Protein AF-A0A842MTV5-F1 (afdb_monomer)

Nearest PDB structures (foldseek):
  5m0r-assembly1_N  TM=3.106E-01  e=6.012E-01  Visna/maedi virus EV1 KV1772
  3ofn-assembly2_L  TM=2.049E-01  e=9.956E-01  Saccharomyces cerevisiae
  6tdz-assembly1_C  TM=2.439E-01  e=1.950E+00  Euglena gracilis
  2x2e-assembly1_D  TM=2.180E-01  e=2.730E+00  Homo sapiens

Foldseek 3Di:
DDQPDLFAALVPQQDPSNLVVLLVLLVVQVVCLVVVNAFAAAEDEDCPPPLNPDPQFDVLVLVLVSVLVRCCCCLPPQDDQPDADEAAAEPPVSHPVVVSVVVCVVVVSNYDYYHHDHRSVPVVNSSNNSVNSLQVCLQVCLVVLVCVVCVVVVVVVVDDPDDDDHSSNVSSSSSNVSSVVVCVVVVQQWDRPVNSGTAHPDCNRRYGYDHDDDDDSVSRGDHDPPVVVVVVVVVD

Structure (mmCIF, N/CA/C/O backbone):
data_AF-A0A842MTV5-F1
#
_entry.id   AF-A0A842MTV5-F1
#
loop_
_atom_site.group_PDB
_atom_site.id
_atom_site.type_symbol
_atom_site.label_atom_id
_atom_site.label_alt_id
_atom_site.label_comp_id
_atom_site.label_asym_id
_atom_site.label_entity_id
_atom_site.label_seq_id
_atom_site.pdbx_PDB_ins_code
_atom_site.Cartn_x
_atom_site.Cartn_y
_atom_site.Cartn_z
_atom_site.occupancy
_atom_site.B_iso_or_equiv
_atom_site.auth_seq_id
_atom_site.auth_comp_id
_atom_site.auth_asym_id
_atom_site.auth_atom_id
_atom_site.pdbx_PDB_model_num
ATOM 1 N N . MET A 1 1 ? 1.419 -19.944 -15.124 1.00 37.69 1 MET A N 1
ATOM 2 C CA . MET A 1 1 ? 2.582 -20.321 -14.289 1.00 37.69 1 MET A CA 1
ATOM 3 C C . MET A 1 1 ? 2.304 -19.934 -12.847 1.00 37.69 1 MET A C 1
ATOM 5 O O . MET A 1 1 ? 1.864 -18.812 -12.623 1.00 37.69 1 MET A O 1
ATOM 9 N N . LYS A 1 2 ? 2.495 -20.858 -11.898 1.00 42.75 2 LYS A N 1
ATOM 10 C CA . LYS A 1 2 ? 2.474 -20.581 -10.451 1.00 42.75 2 LYS A CA 1
ATOM 11 C C . LYS A 1 2 ? 3.859 -20.044 -10.059 1.00 42.75 2 LYS A C 1
ATOM 13 O O . LYS A 1 2 ? 4.848 -20.582 -10.541 1.00 42.75 2 LYS A O 1
ATOM 18 N N . SER A 1 3 ? 3.947 -18.986 -9.255 1.00 57.56 3 SER A N 1
ATOM 19 C CA . SER A 1 3 ? 5.231 -18.558 -8.679 1.00 57.56 3 SER A CA 1
ATOM 20 C C . SER A 1 3 ? 5.527 -19.386 -7.428 1.00 57.56 3 SER A C 1
ATOM 22 O O . SER A 1 3 ? 4.660 -19.484 -6.567 1.00 57.56 3 SER A O 1
ATOM 24 N N . GLU A 1 4 ? 6.742 -19.912 -7.287 1.00 72.44 4 GLU A N 1
ATOM 25 C CA . GLU A 1 4 ? 7.222 -20.666 -6.108 1.00 72.44 4 GLU A CA 1
ATOM 26 C C . GLU A 1 4 ? 7.579 -19.767 -4.901 1.00 72.44 4 GLU A C 1
ATOM 28 O O . GLU A 1 4 ? 8.414 -20.108 -4.070 1.00 72.44 4 GLU A O 1
ATOM 33 N N . VAL A 1 5 ? 7.004 -18.566 -4.817 1.00 78.88 5 VAL A N 1
ATOM 34 C CA . VAL A 1 5 ? 7.285 -17.622 -3.726 1.00 78.88 5 VAL A CA 1
ATOM 35 C C . VAL A 1 5 ? 6.390 -17.979 -2.540 1.00 78.88 5 VAL A C 1
ATOM 37 O O . VAL A 1 5 ? 5.1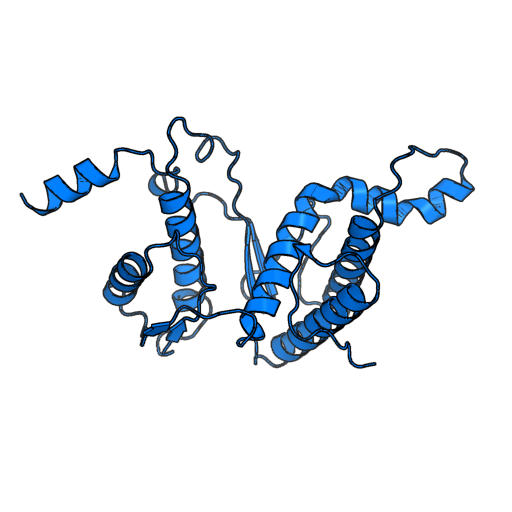78 -17.802 -2.631 1.00 78.88 5 VAL A O 1
ATOM 40 N N . GLY A 1 6 ? 6.982 -18.486 -1.453 1.00 83.69 6 GLY A N 1
ATOM 41 C CA . GLY A 1 6 ? 6.258 -18.805 -0.213 1.00 83.69 6 GLY A CA 1
ATOM 42 C C . GLY A 1 6 ? 5.798 -17.561 0.556 1.00 83.69 6 GLY A C 1
ATOM 43 O O . GLY A 1 6 ? 4.680 -17.520 1.059 1.00 83.69 6 GLY A O 1
ATOM 44 N N . GLU A 1 7 ? 6.623 -16.512 0.570 1.00 92.56 7 GLU A N 1
ATOM 45 C CA . GLU A 1 7 ? 6.288 -15.208 1.144 1.00 92.56 7 GLU A CA 1
ATOM 46 C C . GLU A 1 7 ? 6.762 -14.084 0.216 1.00 92.56 7 GLU A C 1
ATOM 48 O O . GLU A 1 7 ? 7.946 -13.980 -0.120 1.00 92.56 7 GLU A O 1
ATOM 53 N N . PHE A 1 8 ? 5.832 -13.231 -0.203 1.00 94.00 8 PHE A N 1
ATOM 54 C CA . PHE A 1 8 ? 6.129 -12.030 -0.967 1.00 94.00 8 PHE A CA 1
ATOM 55 C C . PHE A 1 8 ? 6.433 -10.842 -0.044 1.00 94.00 8 PHE A C 1
ATOM 57 O O . PHE A 1 8 ? 5.686 -10.567 0.894 1.00 94.00 8 PHE A O 1
ATOM 64 N N . LYS A 1 9 ? 7.503 -10.104 -0.371 1.00 94.69 9 LYS A N 1
ATOM 65 C CA . LYS A 1 9 ? 7.826 -8.787 0.196 1.00 94.69 9 LYS A CA 1
ATOM 66 C C . LYS A 1 9 ? 8.259 -7.825 -0.914 1.00 94.69 9 LYS A C 1
ATOM 68 O O . LYS A 1 9 ? 9.130 -8.166 -1.721 1.00 94.69 9 LYS A O 1
ATOM 73 N N . TRP A 1 10 ? 7.720 -6.609 -0.947 1.00 96.62 10 TRP A N 1
ATOM 74 C CA . TRP A 1 10 ? 7.994 -5.594 -1.972 1.00 96.62 10 TRP A CA 1
ATOM 75 C C . TRP A 1 10 ? 9.481 -5.218 -2.062 1.00 96.62 10 TRP A C 1
ATOM 77 O O . TRP A 1 10 ? 10.060 -5.096 -3.150 1.00 96.62 10 TRP A O 1
ATOM 87 N N . ASN A 1 11 ? 10.148 -5.084 -0.915 1.00 95.00 11 ASN A N 1
ATOM 88 C CA . ASN A 1 11 ? 11.578 -4.768 -0.855 1.00 95.00 11 ASN A CA 1
ATOM 89 C C . ASN A 1 11 ? 12.473 -5.895 -1.425 1.00 95.00 11 ASN A C 1
ATOM 91 O O . ASN A 1 11 ? 13.587 -5.622 -1.882 1.00 95.00 11 ASN A O 1
ATOM 95 N N . LYS A 1 12 ? 11.968 -7.137 -1.484 1.00 95.56 12 LYS A N 1
ATOM 96 C CA . LYS A 1 12 ? 12.632 -8.304 -2.089 1.00 95.56 12 LYS A CA 1
ATOM 97 C C . LYS A 1 12 ? 12.346 -8.454 -3.590 1.00 95.56 12 LYS A C 1
ATOM 99 O O . LYS A 1 12 ? 12.965 -9.300 -4.232 1.00 95.56 12 LYS A O 1
ATOM 104 N N . LEU A 1 13 ? 11.480 -7.623 -4.178 1.00 96.31 13 LEU A N 1
ATOM 105 C CA . LEU A 1 13 ? 11.178 -7.636 -5.612 1.00 96.31 13 LEU A CA 1
ATOM 106 C C . LEU A 1 13 ? 12.387 -7.150 -6.430 1.00 96.31 13 LEU A C 1
ATOM 108 O O . LEU A 1 13 ? 12.562 -5.957 -6.670 1.00 96.31 13 LEU A O 1
ATOM 112 N N . LYS A 1 14 ? 13.248 -8.095 -6.823 1.00 94.31 14 LYS A N 1
ATOM 113 C CA . LYS A 1 14 ? 14.505 -7.834 -7.550 1.00 94.31 14 LYS A CA 1
ATOM 114 C C . LYS A 1 14 ? 14.680 -8.688 -8.809 1.00 94.31 14 LYS A C 1
ATOM 116 O O . LYS A 1 14 ? 15.609 -8.444 -9.579 1.00 94.31 14 LYS A O 1
ATOM 121 N N . GLY A 1 15 ? 13.824 -9.689 -9.017 1.00 94.06 15 GLY A N 1
ATOM 122 C CA . GLY A 1 15 ? 13.926 -10.624 -10.130 1.00 94.06 15 GLY A CA 1
ATOM 123 C C . GLY A 1 15 ? 12.582 -11.002 -10.745 1.00 94.06 15 GLY A C 1
ATOM 124 O O . GLY A 1 15 ? 11.505 -10.642 -10.264 1.00 94.06 15 GLY A O 1
ATOM 125 N N . ALA A 1 16 ? 12.669 -11.773 -11.830 1.00 93.69 16 ALA A N 1
ATOM 126 C CA . ALA A 1 16 ? 11.517 -12.196 -12.617 1.00 93.69 16 ALA A CA 1
ATOM 127 C C . ALA A 1 16 ? 10.510 -13.017 -11.799 1.00 93.69 16 ALA A C 1
ATOM 129 O O . ALA A 1 16 ? 9.304 -12.864 -11.986 1.00 93.69 16 ALA A O 1
ATOM 130 N N . ARG A 1 17 ? 10.988 -13.870 -10.885 1.00 94.25 17 ARG A N 1
ATOM 131 C CA . ARG A 1 17 ? 10.139 -14.716 -10.037 1.00 94.25 17 ARG A CA 1
ATOM 132 C C . ARG A 1 17 ? 9.229 -13.871 -9.145 1.00 94.25 17 ARG A C 1
ATOM 134 O O . ARG A 1 17 ? 8.018 -14.083 -9.135 1.00 94.25 17 ARG A O 1
ATOM 141 N N . GLU A 1 18 ? 9.793 -12.885 -8.453 1.00 96.19 18 GLU A N 1
ATOM 142 C CA . GLU A 1 18 ? 9.049 -11.973 -7.582 1.00 96.19 18 GLU A CA 1
ATOM 143 C C . GLU A 1 18 ? 8.133 -11.051 -8.399 1.00 96.19 18 GLU A C 1
ATOM 145 O O . GLU A 1 18 ? 6.988 -10.827 -8.007 1.00 96.19 18 GLU A O 1
ATOM 150 N N . ARG A 1 19 ? 8.574 -10.591 -9.582 1.00 97.12 19 ARG A N 1
ATOM 151 C CA . ARG A 1 19 ? 7.718 -9.862 -10.534 1.00 97.12 19 ARG A CA 1
ATOM 152 C C . ARG A 1 19 ? 6.490 -10.685 -10.930 1.00 97.12 19 ARG A C 1
ATOM 154 O O . ARG A 1 19 ? 5.378 -10.164 -10.914 1.00 97.12 19 ARG A O 1
ATOM 161 N N . PHE A 1 20 ? 6.657 -11.960 -11.289 1.00 96.44 20 PHE A N 1
ATOM 162 C CA . PHE A 1 20 ? 5.527 -12.822 -11.658 1.00 96.44 20 PHE A CA 1
ATOM 163 C C . PHE A 1 20 ? 4.561 -13.036 -10.491 1.00 96.44 20 PHE A C 1
ATOM 165 O O . PHE A 1 20 ? 3.346 -12.982 -10.701 1.00 96.44 20 PHE A O 1
ATOM 172 N N . ALA A 1 21 ? 5.084 -13.224 -9.275 1.00 96.25 21 ALA A N 1
ATOM 173 C CA . ALA A 1 21 ? 4.271 -13.298 -8.065 1.00 96.25 21 ALA A CA 1
ATOM 174 C C . ALA A 1 21 ? 3.444 -12.014 -7.878 1.00 96.25 21 ALA A C 1
ATOM 176 O O . ALA A 1 21 ? 2.216 -12.086 -7.808 1.00 96.25 21 ALA A O 1
ATOM 177 N N . ALA A 1 22 ? 4.086 -10.842 -7.927 1.00 97.81 22 ALA A N 1
ATOM 178 C CA . ALA A 1 22 ? 3.429 -9.542 -7.797 1.00 97.81 22 ALA A CA 1
ATOM 179 C C . ALA A 1 22 ? 2.351 -9.310 -8.870 1.00 97.81 22 ALA A C 1
ATOM 181 O O . ALA A 1 22 ? 1.222 -8.938 -8.552 1.00 97.81 22 ALA A O 1
ATOM 182 N N . CYS A 1 23 ? 2.644 -9.591 -10.145 1.00 98.12 23 CYS A N 1
ATOM 183 C CA . CYS A 1 23 ? 1.659 -9.473 -11.226 1.00 98.12 23 CYS A CA 1
ATOM 184 C C . CYS A 1 23 ? 0.458 -10.411 -11.013 1.00 98.12 23 CYS A C 1
ATOM 186 O O . CYS A 1 23 ? -0.692 -10.031 -11.263 1.00 98.12 23 CYS A O 1
ATOM 188 N N . ASN A 1 24 ? 0.692 -11.632 -10.528 1.00 96.88 24 ASN A N 1
ATOM 189 C CA . ASN A 1 24 ? -0.383 -12.565 -10.213 1.00 96.88 24 ASN A CA 1
ATOM 190 C C . ASN A 1 24 ? -1.221 -12.093 -9.011 1.00 96.88 24 ASN A C 1
ATOM 192 O O . ASN A 1 24 ? -2.448 -12.168 -9.069 1.00 96.88 24 ASN A O 1
ATOM 196 N N . MET A 1 25 ? -0.586 -11.550 -7.970 1.00 97.50 25 MET A N 1
ATOM 197 C CA . MET A 1 25 ? -1.266 -10.938 -6.824 1.00 97.50 25 MET A CA 1
ATOM 198 C C . MET A 1 25 ? -2.135 -9.750 -7.258 1.00 97.50 25 MET A C 1
ATOM 200 O O . MET A 1 25 ? -3.324 -9.732 -6.942 1.00 97.50 25 MET A O 1
ATOM 204 N N . CYS A 1 26 ? -1.605 -8.829 -8.074 1.00 98.25 26 CYS A N 1
ATOM 205 C CA . CYS A 1 26 ? -2.369 -7.724 -8.666 1.00 98.25 26 CYS A CA 1
ATOM 206 C C . CYS A 1 26 ? -3.593 -8.228 -9.439 1.00 98.25 26 CYS A C 1
ATOM 208 O O . CYS A 1 26 ? -4.699 -7.719 -9.263 1.00 98.25 26 CYS A O 1
ATOM 210 N N . ARG A 1 27 ? -3.418 -9.260 -10.274 1.00 97.75 27 ARG A N 1
ATOM 211 C CA . ARG A 1 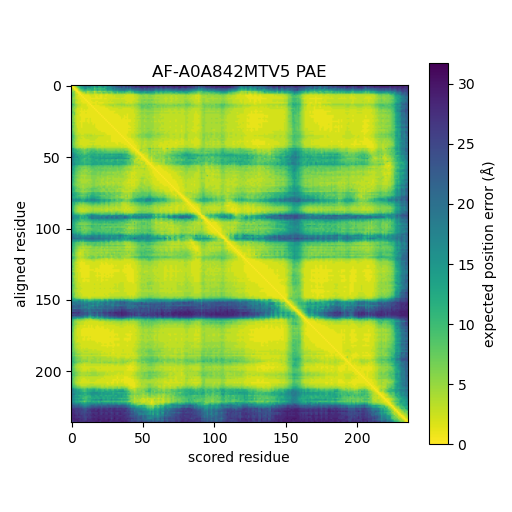27 ? -4.514 -9.864 -11.045 1.00 97.75 27 ARG A CA 1
ATOM 212 C C . ARG A 1 27 ? -5.605 -10.422 -10.133 1.00 97.75 27 ARG A C 1
ATOM 214 O O . ARG A 1 27 ? -6.777 -10.133 -10.347 1.00 97.75 27 ARG A O 1
ATOM 221 N N . ILE A 1 28 ? -5.229 -11.221 -9.133 1.00 97.25 28 ILE A N 1
ATOM 222 C CA . ILE A 1 28 ? -6.176 -11.824 -8.186 1.00 97.25 28 ILE A CA 1
ATOM 223 C C . ILE A 1 28 ? -6.915 -10.730 -7.418 1.00 97.25 28 ILE A C 1
ATOM 225 O O . ILE A 1 28 ? -8.142 -10.774 -7.343 1.00 97.25 28 ILE A O 1
ATOM 229 N N . ALA A 1 29 ? -6.194 -9.730 -6.907 1.00 97.75 29 ALA A N 1
ATOM 230 C CA . ALA A 1 29 ? -6.788 -8.616 -6.185 1.00 97.75 29 ALA A CA 1
ATOM 231 C C . ALA A 1 29 ? -7.795 -7.852 -7.045 1.00 97.75 29 ALA A C 1
ATOM 233 O O . ALA A 1 29 ? -8.912 -7.612 -6.600 1.00 97.75 29 ALA A O 1
ATOM 234 N N . ILE A 1 30 ? -7.447 -7.549 -8.299 1.00 97.75 30 ILE A N 1
ATOM 235 C CA . ILE A 1 30 ? -8.341 -6.879 -9.247 1.00 97.75 30 ILE A CA 1
ATOM 236 C C . ILE A 1 30 ? -9.603 -7.706 -9.511 1.00 97.75 30 ILE A C 1
ATOM 238 O O . ILE A 1 30 ? -10.703 -7.157 -9.480 1.00 97.75 30 ILE A O 1
ATOM 242 N N . GLU A 1 31 ? -9.488 -9.015 -9.744 1.00 97.50 31 GLU A N 1
ATOM 243 C CA . GLU A 1 31 ? -10.676 -9.841 -9.995 1.00 97.50 31 GLU A CA 1
ATOM 244 C C . GLU A 1 31 ? -11.569 -9.961 -8.758 1.00 97.50 31 GLU A C 1
ATOM 246 O O . GLU A 1 31 ? -12.792 -9.857 -8.864 1.00 97.50 31 GLU A O 1
ATOM 251 N N . LYS A 1 32 ? -10.984 -10.110 -7.563 1.00 97.56 32 LYS A N 1
ATOM 252 C CA . LYS A 1 32 ? -11.754 -10.124 -6.311 1.00 97.56 32 LYS A CA 1
ATOM 253 C C . LYS A 1 32 ? -12.393 -8.765 -6.026 1.00 97.56 32 LYS A C 1
ATOM 255 O O . LYS A 1 32 ? -13.547 -8.730 -5.608 1.00 97.56 32 LYS A O 1
ATOM 260 N N . ALA A 1 33 ? -11.692 -7.673 -6.321 1.00 96.12 33 ALA A N 1
ATOM 261 C CA . ALA A 1 33 ? -12.191 -6.309 -6.196 1.00 96.12 33 ALA A CA 1
ATOM 262 C C . ALA A 1 33 ? -13.390 -6.045 -7.109 1.00 96.12 33 ALA A C 1
ATOM 264 O O . ALA A 1 33 ? -14.408 -5.514 -6.670 1.00 96.12 33 ALA A O 1
ATOM 265 N N . ARG A 1 34 ? -13.317 -6.488 -8.367 1.00 95.94 34 ARG A N 1
ATOM 266 C CA . ARG A 1 34 ? -14.432 -6.392 -9.321 1.00 95.94 34 ARG A CA 1
ATOM 267 C C . ARG A 1 34 ? -15.627 -7.251 -8.923 1.00 95.94 34 ARG A C 1
ATOM 269 O O . ARG A 1 34 ? -16.757 -6.864 -9.184 1.00 95.94 34 ARG A O 1
ATOM 276 N N . ALA A 1 35 ? -15.376 -8.391 -8.287 1.00 95.94 35 ALA A N 1
ATOM 277 C CA . ALA A 1 35 ? -16.417 -9.262 -7.755 1.00 95.94 35 ALA A CA 1
ATOM 278 C C . ALA A 1 35 ? -16.993 -8.785 -6.405 1.00 95.94 35 ALA A C 1
ATOM 280 O O . ALA A 1 35 ? -17.794 -9.508 -5.818 1.00 95.94 35 ALA A O 1
ATOM 281 N N . GLY A 1 36 ? -16.558 -7.633 -5.872 1.00 92.50 36 GLY A N 1
ATOM 282 C CA . GLY A 1 36 ? -17.003 -7.122 -4.570 1.00 92.50 36 GLY A CA 1
ATOM 283 C C . GLY A 1 36 ? -16.529 -7.949 -3.367 1.00 92.50 36 GLY A C 1
ATOM 284 O O . GLY A 1 36 ? -17.070 -7.809 -2.279 1.00 92.50 36 GLY A O 1
ATOM 285 N N . LYS A 1 37 ? -15.529 -8.821 -3.553 1.00 93.88 37 LYS A N 1
ATOM 286 C CA . LYS A 1 37 ? -14.993 -9.729 -2.519 1.00 93.88 37 LYS A CA 1
ATOM 287 C C . LYS A 1 37 ? -13.728 -9.206 -1.842 1.00 93.88 37 LYS A C 1
ATOM 289 O O . LYS A 1 37 ? -13.235 -9.829 -0.910 1.00 93.88 37 LYS A O 1
ATOM 294 N N . LEU A 1 38 ? -13.157 -8.125 -2.360 1.00 94.62 38 LEU A N 1
ATOM 295 C CA . LEU A 1 38 ? -11.960 -7.488 -1.828 1.00 94.62 38 LEU A CA 1
ATOM 296 C C . LEU A 1 38 ? -12.066 -5.982 -2.047 1.00 94.62 38 LEU A C 1
ATOM 298 O O . LEU A 1 38 ? -12.596 -5.530 -3.058 1.00 94.62 38 LEU A O 1
ATOM 302 N N . ARG A 1 39 ? -11.502 -5.205 -1.135 1.00 94.56 39 ARG A N 1
ATOM 303 C CA . ARG A 1 39 ? -11.196 -3.799 -1.369 1.00 94.56 39 ARG A CA 1
ATOM 304 C C . ARG A 1 39 ? -9.764 -3.547 -0.939 1.00 94.56 39 ARG A C 1
ATOM 306 O O . ARG A 1 39 ? -9.286 -4.166 0.006 1.00 94.56 39 ARG A O 1
ATOM 313 N N . VAL A 1 40 ? -9.097 -2.655 -1.653 1.00 95.75 40 VAL A N 1
ATOM 314 C CA . VAL A 1 40 ? -7.763 -2.176 -1.305 1.00 95.75 40 VAL A CA 1
ATOM 315 C C . VAL A 1 40 ? -7.866 -0.681 -1.058 1.00 95.75 40 VAL A C 1
ATOM 317 O O . VAL A 1 40 ? -8.222 0.070 -1.967 1.00 95.75 40 VAL A O 1
ATOM 320 N N . ASP A 1 41 ? -7.536 -0.253 0.154 1.00 94.88 41 ASP A N 1
ATOM 321 C CA . ASP A 1 41 ? -7.336 1.151 0.497 1.00 94.88 41 ASP A CA 1
ATOM 322 C C . ASP A 1 41 ? -5.873 1.358 0.872 1.00 94.88 41 ASP A C 1
ATOM 324 O O . ASP A 1 41 ? -5.366 0.722 1.792 1.00 94.88 41 ASP A O 1
ATOM 328 N N . VAL A 1 42 ? -5.208 2.263 0.161 1.00 94.88 42 VAL A N 1
ATOM 329 C CA . VAL A 1 42 ? -3.840 2.684 0.456 1.00 94.88 42 VAL A CA 1
ATOM 330 C C . VAL A 1 42 ? -3.870 4.156 0.828 1.00 94.88 42 VAL A C 1
ATOM 332 O O . VAL A 1 42 ? -4.224 5.002 0.003 1.00 94.88 42 VAL A O 1
ATOM 335 N N . LEU A 1 43 ? -3.511 4.453 2.075 1.00 92.69 43 LEU A N 1
ATOM 336 C CA . LEU A 1 43 ? -3.302 5.813 2.553 1.00 92.69 43 LEU A CA 1
ATOM 337 C C . LEU A 1 43 ? -1.883 6.249 2.183 1.00 92.69 43 LEU A C 1
ATOM 339 O O . LEU A 1 43 ? -0.913 5.636 2.614 1.00 92.69 43 LEU A O 1
ATOM 343 N N . ILE A 1 44 ? -1.769 7.308 1.390 1.00 91.50 44 ILE A N 1
ATOM 344 C CA . ILE A 1 44 ? -0.496 7.938 1.046 1.00 91.50 44 ILE A CA 1
ATOM 345 C C . ILE A 1 44 ? -0.407 9.226 1.853 1.00 91.50 44 ILE A C 1
ATOM 347 O O . ILE A 1 44 ? -1.260 10.104 1.709 1.00 91.50 44 ILE A O 1
ATOM 351 N N . TRP A 1 45 ? 0.615 9.325 2.695 1.00 87.19 45 TRP A N 1
ATOM 352 C CA . TRP A 1 45 ? 0.785 10.420 3.639 1.00 87.19 45 TRP A CA 1
ATOM 353 C C . TRP A 1 45 ? 2.117 11.118 3.395 1.00 87.19 45 TRP A C 1
ATOM 355 O O . TRP A 1 45 ? 3.166 10.479 3.447 1.00 87.19 45 TRP A O 1
ATOM 365 N N . ASP A 1 46 ? 2.070 12.417 3.112 1.00 83.44 46 ASP A N 1
ATOM 366 C CA . ASP A 1 46 ? 3.274 13.220 2.930 1.00 83.44 46 ASP A CA 1
ATOM 367 C C . ASP A 1 46 ? 3.846 13.610 4.297 1.00 83.44 46 ASP A C 1
ATOM 369 O O . ASP A 1 46 ? 3.242 14.366 5.056 1.00 83.44 46 ASP A O 1
ATOM 373 N N . ILE A 1 47 ? 5.007 13.052 4.631 1.00 80.31 47 ILE A N 1
ATOM 374 C CA . ILE A 1 47 ? 5.693 13.314 5.900 1.00 80.31 47 ILE A CA 1
ATOM 375 C C . ILE A 1 47 ? 6.650 14.512 5.833 1.00 80.31 47 ILE A C 1
ATOM 377 O O . ILE A 1 47 ? 7.283 14.825 6.845 1.00 80.31 47 ILE A O 1
ATOM 381 N N . GLN A 1 48 ? 6.796 15.139 4.664 1.00 79.69 48 GLN A N 1
ATOM 382 C CA . GLN A 1 48 ? 7.702 16.264 4.421 1.00 79.69 48 GLN A CA 1
ATOM 383 C C . GLN A 1 48 ? 6.974 17.610 4.349 1.00 79.69 48 GLN A C 1
ATOM 385 O O . GLN A 1 48 ? 7.626 18.655 4.335 1.00 79.69 48 GLN A O 1
ATOM 390 N N . ASP A 1 49 ? 5.638 17.610 4.347 1.00 79.38 49 ASP A N 1
ATOM 391 C CA . ASP A 1 49 ? 4.869 18.849 4.400 1.00 79.38 49 ASP A CA 1
ATOM 392 C C . ASP A 1 49 ? 5.134 19.637 5.702 1.00 79.38 49 ASP A C 1
ATOM 394 O O . ASP A 1 49 ? 5.645 19.118 6.698 1.00 79.38 49 ASP A O 1
ATOM 398 N N . SER A 1 50 ? 4.755 20.915 5.725 1.00 78.38 50 SER A N 1
ATOM 399 C CA . SER A 1 50 ? 5.009 21.809 6.865 1.00 78.38 50 SER A CA 1
ATOM 400 C C . SER A 1 50 ? 4.329 21.395 8.178 1.00 78.38 50 SER A C 1
ATOM 402 O O . SER A 1 50 ? 4.681 21.907 9.242 1.00 78.38 50 SER A O 1
ATOM 404 N N . ARG A 1 51 ? 3.349 20.485 8.138 1.00 75.31 51 ARG A N 1
ATOM 405 C CA . ARG A 1 51 ? 2.657 19.957 9.322 1.00 75.31 51 ARG A CA 1
ATOM 406 C C . ARG A 1 51 ? 3.321 18.701 9.873 1.00 75.31 51 ARG A C 1
ATOM 408 O O . ARG A 1 51 ? 3.096 18.382 11.040 1.00 75.31 51 ARG A O 1
ATOM 415 N N . HIS A 1 52 ? 4.121 18.011 9.068 1.00 78.31 52 HIS A N 1
ATOM 416 C CA . HIS A 1 52 ? 4.800 16.779 9.458 1.00 78.31 52 HIS A CA 1
ATOM 417 C C . HIS A 1 52 ? 6.313 16.937 9.550 1.00 78.31 52 HIS A C 1
ATOM 419 O O . HIS A 1 52 ? 6.940 16.210 10.315 1.00 78.31 52 HIS A O 1
ATOM 425 N N . ASN A 1 53 ? 6.908 17.918 8.881 1.00 83.12 53 ASN A N 1
ATOM 426 C CA . ASN A 1 53 ? 8.302 18.297 9.071 1.00 83.12 53 ASN A CA 1
ATOM 427 C C . ASN A 1 53 ? 8.456 19.185 10.321 1.00 83.12 53 ASN A C 1
ATOM 429 O O . ASN A 1 53 ? 8.680 20.392 10.240 1.00 83.12 53 ASN A O 1
ATOM 433 N N . VAL A 1 54 ? 8.242 18.583 11.493 1.00 82.56 54 VAL A N 1
ATOM 434 C CA . VAL A 1 54 ? 8.238 19.260 12.796 1.00 82.56 54 VAL A CA 1
ATOM 435 C C . VAL A 1 54 ? 9.436 18.794 13.620 1.00 82.56 54 VAL A C 1
ATOM 437 O O . VAL A 1 54 ? 9.693 17.595 13.740 1.00 82.56 54 VAL A O 1
ATOM 440 N N . LEU A 1 55 ? 10.159 19.741 14.223 1.00 84.19 55 LEU A N 1
ATOM 441 C CA . LEU A 1 55 ? 11.274 19.428 15.115 1.00 84.19 55 LEU A CA 1
ATOM 442 C C . LEU A 1 55 ? 10.785 18.600 16.313 1.00 84.19 55 LEU A C 1
ATOM 444 O O . LEU A 1 55 ? 9.800 18.948 16.961 1.00 84.19 55 LEU A O 1
ATOM 448 N N . GLY A 1 56 ? 11.485 17.504 16.615 1.00 84.56 56 GLY A N 1
ATOM 449 C CA . GLY A 1 56 ? 11.122 16.620 17.725 1.00 84.56 56 GLY A CA 1
ATOM 450 C C . GLY A 1 56 ? 9.866 15.780 17.473 1.00 84.56 56 GLY A C 1
ATOM 451 O O . GLY A 1 56 ? 9.217 15.375 18.441 1.00 84.56 56 GLY A O 1
ATOM 452 N N . ARG A 1 57 ? 9.511 15.522 16.204 1.00 86.56 57 ARG A N 1
ATOM 453 C CA . ARG A 1 57 ? 8.395 14.642 15.832 1.00 86.56 57 ARG A CA 1
ATOM 454 C C . ARG A 1 57 ? 8.494 13.274 16.512 1.00 86.56 57 ARG A C 1
ATOM 456 O O . ARG A 1 57 ? 9.560 12.662 16.616 1.00 86.56 57 ARG A O 1
ATOM 463 N N . ASP A 1 58 ? 7.346 12.793 16.959 1.00 87.00 58 ASP A N 1
ATOM 464 C CA . ASP A 1 58 ? 7.150 11.414 17.373 1.00 87.00 58 ASP A CA 1
ATOM 465 C C . ASP A 1 58 ? 6.637 10.601 16.175 1.00 87.00 58 ASP A C 1
ATOM 467 O O . ASP A 1 58 ? 5.453 10.634 15.836 1.00 87.00 58 ASP A O 1
ATOM 471 N N . ASP A 1 59 ? 7.554 9.917 15.485 1.00 83.00 59 ASP A N 1
ATOM 472 C CA . ASP A 1 59 ? 7.244 9.132 14.285 1.00 83.00 59 ASP A CA 1
ATOM 473 C C . ASP A 1 59 ? 6.286 7.969 14.567 1.00 83.00 59 ASP A C 1
ATOM 475 O O . ASP A 1 59 ? 5.462 7.637 13.714 1.00 83.00 59 ASP A O 1
ATOM 479 N N . ILE A 1 60 ? 6.354 7.384 15.767 1.00 83.50 60 ILE A N 1
ATOM 480 C CA . ILE A 1 60 ? 5.483 6.279 16.176 1.00 83.50 60 ILE A CA 1
ATOM 481 C C . ILE A 1 60 ? 4.058 6.794 16.359 1.00 83.50 60 ILE A C 1
ATOM 483 O O . ILE A 1 60 ? 3.121 6.259 15.763 1.00 83.50 60 ILE A O 1
ATOM 487 N N . ALA A 1 61 ? 3.890 7.873 17.124 1.00 82.94 61 ALA A N 1
ATOM 488 C CA . ALA A 1 61 ? 2.578 8.475 17.328 1.00 82.94 61 ALA A CA 1
ATOM 489 C C . ALA A 1 61 ? 2.003 9.051 16.018 1.00 82.94 61 ALA A C 1
ATOM 491 O O . ALA A 1 61 ? 0.790 9.014 15.790 1.00 82.94 61 ALA A O 1
ATOM 492 N N . ASN A 1 62 ? 2.861 9.543 15.119 1.00 83.69 62 ASN A N 1
ATOM 493 C CA . ASN A 1 62 ? 2.447 9.967 13.786 1.00 83.69 62 ASN A CA 1
ATOM 494 C C . ASN A 1 62 ? 1.939 8.782 12.943 1.00 83.69 62 ASN A C 1
ATOM 496 O O . ASN A 1 62 ? 0.869 8.869 12.340 1.00 83.69 62 ASN A O 1
ATOM 500 N N . LEU A 1 63 ? 2.652 7.650 12.958 1.00 83.81 63 LEU A N 1
ATOM 501 C CA . LEU A 1 63 ? 2.231 6.416 12.289 1.00 83.81 63 LEU A CA 1
ATOM 502 C C . LEU A 1 63 ? 0.904 5.881 12.856 1.00 83.81 63 LEU A C 1
ATOM 504 O O . LEU A 1 63 ? 0.012 5.511 12.093 1.00 83.81 63 LEU A O 1
ATOM 508 N N . GLN A 1 64 ? 0.722 5.900 14.178 1.00 84.19 64 GLN A N 1
ATOM 509 C CA . GLN A 1 64 ? -0.551 5.542 14.820 1.00 84.19 64 GLN A CA 1
ATOM 510 C C . GLN A 1 64 ? -1.713 6.412 14.333 1.00 84.19 64 GLN A C 1
ATOM 512 O O . GLN A 1 64 ? -2.802 5.906 14.052 1.00 84.19 64 GLN A O 1
ATOM 517 N N . ARG A 1 65 ? -1.488 7.721 14.174 1.00 84.50 65 ARG A N 1
ATOM 518 C CA . ARG A 1 65 ? -2.503 8.629 13.629 1.00 84.50 65 ARG A CA 1
ATOM 519 C C . ARG A 1 65 ? -2.856 8.287 12.182 1.00 84.50 65 ARG A C 1
ATOM 521 O O . ARG A 1 65 ? -4.033 8.316 11.823 1.00 84.50 65 ARG A O 1
ATOM 528 N N . MET A 1 66 ? -1.874 7.910 11.366 1.00 86.19 66 MET A N 1
ATOM 529 C CA . MET A 1 66 ? -2.128 7.436 10.002 1.00 86.19 66 MET A CA 1
ATOM 530 C C . MET A 1 66 ? -3.031 6.195 9.999 1.00 86.19 66 MET A C 1
ATOM 532 O O . MET A 1 66 ? -4.030 6.172 9.275 1.00 86.19 66 MET A O 1
ATOM 536 N N . TYR A 1 67 ? -2.739 5.202 10.851 1.00 85.50 67 TYR A N 1
ATOM 537 C CA . TYR A 1 67 ? -3.597 4.023 11.020 1.00 85.50 67 TYR A CA 1
ATOM 538 C C . TYR A 1 67 ? -5.019 4.403 11.429 1.00 85.50 67 TYR A C 1
ATOM 540 O O . TYR A 1 67 ? -5.977 3.919 10.827 1.00 85.50 67 TYR A O 1
ATOM 548 N N . TYR A 1 68 ? -5.170 5.324 12.383 1.00 85.06 68 TYR A N 1
ATOM 549 C CA . TYR A 1 68 ? -6.478 5.830 12.789 1.00 85.06 68 TYR A CA 1
ATOM 550 C C . TYR A 1 68 ? -7.263 6.410 11.602 1.00 85.06 68 TYR A C 1
ATOM 552 O O . TYR A 1 68 ? -8.399 6.002 11.359 1.00 85.06 68 TYR A O 1
ATOM 560 N N . HIS A 1 69 ? -6.677 7.309 10.804 1.00 84.94 69 HIS A N 1
ATOM 561 C CA . HIS A 1 69 ? -7.381 7.875 9.646 1.00 84.94 69 HIS A CA 1
ATOM 562 C C . HIS A 1 69 ? -7.749 6.821 8.599 1.00 84.94 69 HIS A C 1
ATOM 564 O O . HIS A 1 69 ? -8.838 6.899 8.016 1.00 84.94 69 HIS A O 1
ATOM 570 N N . LEU A 1 70 ? -6.873 5.840 8.365 1.00 86.75 70 LEU A N 1
ATOM 571 C CA . LEU A 1 70 ? -7.158 4.740 7.450 1.00 86.75 70 LEU A CA 1
ATOM 572 C C . LEU A 1 70 ? -8.337 3.901 7.960 1.00 86.75 70 LEU A C 1
ATOM 574 O O . LEU A 1 70 ? -9.316 3.743 7.227 1.00 86.75 70 LEU A O 1
ATOM 578 N N . PHE A 1 71 ? -8.296 3.440 9.213 1.00 86.62 71 PHE A N 1
ATOM 579 C CA . PHE A 1 71 ? -9.362 2.625 9.795 1.00 86.62 71 PHE A CA 1
ATOM 580 C C . PHE A 1 71 ? -10.688 3.375 9.856 1.00 86.62 71 PHE A C 1
ATOM 582 O O . PHE A 1 71 ? -11.685 2.869 9.356 1.00 86.62 71 PHE A O 1
ATOM 589 N N . ILE A 1 72 ? -10.719 4.621 10.332 1.00 84.19 72 ILE A N 1
ATOM 590 C CA . ILE A 1 72 ? -11.957 5.415 10.350 1.00 84.19 72 ILE A CA 1
ATOM 591 C C . ILE A 1 72 ? -12.542 5.574 8.946 1.00 84.19 72 ILE A C 1
ATOM 593 O O . ILE A 1 72 ? -13.757 5.477 8.759 1.00 84.19 72 ILE A O 1
ATOM 597 N N . ASN A 1 73 ? -11.704 5.827 7.938 1.00 84.19 73 ASN A N 1
ATOM 598 C CA . ASN A 1 73 ? -12.190 5.931 6.569 1.00 84.19 73 ASN A CA 1
ATOM 599 C C . ASN A 1 73 ? -12.768 4.595 6.082 1.00 84.19 73 ASN A C 1
ATOM 601 O O . ASN A 1 73 ? -13.848 4.606 5.499 1.00 84.19 73 ASN A O 1
ATOM 605 N N . VAL A 1 74 ? -12.099 3.467 6.331 1.00 85.38 74 VAL A N 1
ATOM 606 C CA . VAL A 1 74 ? -12.546 2.139 5.878 1.00 85.38 74 VAL A CA 1
ATOM 607 C C . VAL A 1 74 ? -13.784 1.669 6.643 1.00 85.38 74 VAL A C 1
ATOM 609 O O . VAL A 1 74 ? -14.841 1.496 6.032 1.00 85.38 74 VAL A O 1
ATOM 612 N N . LEU A 1 75 ? -13.671 1.530 7.964 1.00 84.25 75 LEU A N 1
ATOM 613 C CA . LEU A 1 75 ? -14.673 0.913 8.836 1.00 84.25 75 LEU A CA 1
ATOM 614 C C . LEU A 1 75 ? -15.996 1.686 8.832 1.00 84.25 75 LEU A C 1
ATOM 616 O O . LEU A 1 75 ? -17.059 1.081 8.860 1.00 84.25 75 LEU A O 1
ATOM 620 N N . ARG A 1 76 ? -15.939 3.022 8.736 1.00 79.31 76 ARG A N 1
ATOM 621 C CA . ARG A 1 76 ? -17.133 3.878 8.804 1.00 79.31 76 ARG A CA 1
ATOM 622 C C . ARG A 1 76 ? -17.665 4.323 7.447 1.00 79.31 76 ARG A C 1
ATOM 624 O O . ARG A 1 76 ? -18.864 4.517 7.290 1.00 79.31 76 ARG A O 1
ATOM 631 N N . ARG A 1 77 ? -16.786 4.627 6.482 1.00 80.38 77 ARG A N 1
ATOM 632 C CA . ARG A 1 77 ? -17.202 5.297 5.230 1.00 80.38 77 ARG A CA 1
ATOM 633 C C . ARG A 1 77 ? -17.262 4.359 4.030 1.00 80.38 77 ARG A C 1
ATOM 635 O O . ARG A 1 77 ? -17.797 4.769 2.997 1.00 80.38 77 ARG A O 1
ATOM 642 N N . ARG A 1 78 ? -16.665 3.162 4.106 1.00 84.62 78 ARG A N 1
ATOM 643 C CA . ARG A 1 78 ? -16.584 2.225 2.966 1.00 84.62 78 ARG A CA 1
ATOM 644 C C . ARG A 1 78 ? -17.431 0.980 3.128 1.00 84.62 78 ARG A C 1
ATOM 646 O O . ARG A 1 78 ? -17.772 0.389 2.107 1.00 84.62 78 ARG A O 1
ATOM 653 N N . TRP A 1 79 ? -17.792 0.627 4.352 1.00 80.38 79 TRP A N 1
ATOM 654 C CA . TRP A 1 79 ? -18.614 -0.537 4.643 1.00 80.38 79 TRP A CA 1
ATOM 655 C C . TRP A 1 79 ? -19.887 -0.164 5.402 1.00 80.38 79 TRP A C 1
ATOM 657 O O . TRP A 1 79 ? -19.938 0.909 6.005 1.00 80.38 79 TRP A O 1
ATOM 667 N N . PRO A 1 80 ? -20.926 -1.015 5.342 1.00 80.19 80 PRO A N 1
ATOM 668 C CA . PRO A 1 80 ? -22.135 -0.837 6.133 1.00 80.19 80 PRO A CA 1
ATOM 669 C C . PRO A 1 80 ? -21.833 -0.732 7.633 1.00 80.19 80 PRO A C 1
ATOM 671 O O . PRO A 1 80 ? -20.984 -1.454 8.150 1.00 80.19 80 PRO A O 1
ATOM 674 N N . ASN A 1 81 ? -22.578 0.126 8.334 1.00 72.31 81 ASN A N 1
ATOM 675 C CA . ASN A 1 81 ? -22.377 0.404 9.764 1.00 72.31 81 ASN A CA 1
ATOM 676 C C . ASN A 1 81 ? -22.640 -0.800 10.686 1.00 72.31 81 ASN A C 1
ATOM 678 O O . ASN A 1 81 ? -22.317 -0.737 11.862 1.00 72.31 81 ASN A O 1
ATOM 682 N N . ASN A 1 82 ? -23.250 -1.872 10.178 1.00 79.81 82 ASN A N 1
ATOM 683 C CA . ASN A 1 82 ? -23.527 -3.100 10.923 1.00 79.81 82 ASN A CA 1
ATOM 684 C C . ASN A 1 82 ? -22.492 -4.211 10.666 1.00 79.81 82 ASN A C 1
ATOM 686 O O . ASN A 1 82 ? -22.732 -5.359 11.035 1.00 79.81 82 ASN A O 1
ATOM 690 N N . ALA A 1 83 ? -21.387 -3.908 9.980 1.00 84.81 83 ALA A N 1
ATOM 691 C CA . ALA A 1 83 ? -20.297 -4.856 9.805 1.00 84.81 83 ALA A CA 1
ATOM 692 C C . ALA A 1 83 ? -19.564 -5.093 11.134 1.00 84.81 83 ALA A C 1
ATOM 694 O O . ALA A 1 83 ? -19.328 -4.154 11.891 1.00 84.81 83 ALA A O 1
ATOM 695 N N . VAL A 1 84 ? -19.175 -6.346 11.372 1.00 86.06 84 VAL A N 1
ATOM 696 C CA . VAL A 1 84 ? -18.286 -6.737 12.472 1.00 86.06 84 VAL A CA 1
ATOM 697 C C . VAL A 1 84 ? -16.883 -6.937 11.912 1.00 86.06 84 VAL A C 1
ATOM 699 O O . VAL A 1 84 ? -16.724 -7.517 10.832 1.00 86.06 84 VAL A O 1
ATOM 702 N N . TRP A 1 85 ? -15.873 -6.437 12.619 1.00 87.75 85 TRP A N 1
ATOM 703 C CA . TRP A 1 85 ? -14.503 -6.365 12.124 1.00 87.75 85 TRP A CA 1
ATOM 704 C C . TRP A 1 85 ? -13.523 -7.142 12.982 1.00 87.75 85 TRP A C 1
ATOM 706 O O . TRP A 1 85 ? -13.476 -6.979 14.196 1.00 87.75 85 TRP A O 1
ATOM 716 N N . ARG A 1 86 ? -12.655 -7.888 12.300 1.00 89.88 86 ARG A N 1
ATOM 717 C CA . ARG A 1 86 ? -11.408 -8.418 12.852 1.00 89.88 86 ARG A CA 1
ATOM 718 C C . ARG A 1 86 ? -10.253 -7.795 12.095 1.00 89.88 86 ARG A C 1
ATOM 720 O O . ARG A 1 86 ? -10.212 -7.872 10.861 1.00 89.88 86 ARG A O 1
ATOM 727 N N . LEU A 1 87 ? -9.350 -7.141 12.811 1.00 89.31 87 LEU A N 1
ATOM 728 C CA . LEU A 1 87 ? -8.199 -6.475 12.216 1.00 89.31 87 LEU A CA 1
ATOM 729 C C . LEU A 1 87 ? -6.959 -7.339 12.401 1.00 89.31 87 LEU A C 1
ATOM 731 O O . LEU A 1 87 ? -6.643 -7.747 13.509 1.00 89.31 87 LEU A O 1
ATOM 735 N N . TYR A 1 88 ? -6.236 -7.568 11.308 1.00 89.62 88 TYR A N 1
ATOM 736 C CA . TYR A 1 88 ? -4.968 -8.292 11.314 1.00 89.62 88 TYR A CA 1
ATOM 737 C C . TYR A 1 88 ? -3.862 -7.356 10.832 1.00 89.62 88 TYR A C 1
ATOM 739 O O . TYR A 1 88 ? -3.563 -7.361 9.636 1.00 89.62 88 TYR A O 1
ATOM 747 N N . PRO A 1 89 ? -3.328 -6.466 11.686 1.00 86.81 89 PRO A N 1
ATOM 748 C CA . PRO A 1 89 ? -2.185 -5.649 11.310 1.00 86.81 89 PRO A CA 1
ATOM 749 C C . PRO A 1 89 ? -0.916 -6.501 11.167 1.00 86.81 89 PRO A C 1
ATOM 751 O O . PRO A 1 89 ? -0.784 -7.539 11.814 1.00 86.81 89 PRO A O 1
ATOM 754 N N . ASP A 1 90 ? 0.022 -6.047 10.330 1.00 83.31 90 ASP A N 1
ATOM 755 C CA . ASP A 1 90 ? 1.373 -6.623 10.310 1.00 83.31 90 ASP A CA 1
ATOM 756 C C . ASP A 1 90 ? 2.040 -6.387 11.669 1.00 83.31 90 ASP A C 1
ATOM 758 O O . ASP A 1 90 ? 1.760 -5.380 12.332 1.00 83.31 90 ASP A O 1
ATOM 762 N N . GLU A 1 91 ? 2.917 -7.301 12.078 1.00 75.00 91 GLU A N 1
ATOM 763 C CA . GLU A 1 91 ? 3.658 -7.234 13.339 1.00 75.00 91 GLU A CA 1
ATOM 764 C C . GLU A 1 91 ? 4.633 -6.050 13.331 1.00 75.00 91 GLU A C 1
ATOM 766 O O . GLU A 1 91 ? 5.839 -6.173 13.129 1.00 75.00 91 GLU A O 1
ATOM 771 N N . HIS A 1 92 ? 4.102 -4.854 13.551 1.00 67.44 92 HIS A N 1
ATOM 772 C CA . HIS A 1 92 ? 4.893 -3.654 13.713 1.00 67.44 92 HIS A CA 1
ATOM 773 C C . HIS A 1 92 ? 4.996 -3.351 15.205 1.00 67.44 92 HIS A C 1
ATOM 775 O O . HIS A 1 92 ? 4.141 -2.675 15.774 1.00 67.44 92 HIS A O 1
ATOM 781 N N . THR A 1 93 ? 6.062 -3.845 15.837 1.00 58.53 93 THR A N 1
ATOM 782 C CA . THR A 1 93 ? 6.303 -3.762 17.294 1.00 58.53 93 THR A CA 1
ATOM 783 C C . THR A 1 93 ? 6.285 -2.341 17.858 1.00 58.53 93 THR A C 1
ATOM 785 O O . THR A 1 93 ? 6.100 -2.156 19.056 1.00 58.53 93 THR A O 1
ATOM 788 N N . ALA A 1 94 ? 6.460 -1.327 17.009 1.00 63.66 94 ALA A N 1
ATOM 789 C CA . ALA A 1 94 ? 6.420 0.070 17.422 1.00 63.66 94 ALA A CA 1
ATOM 790 C C . ALA A 1 94 ? 4.998 0.626 17.631 1.00 63.66 94 ALA A C 1
ATOM 792 O O . ALA A 1 94 ? 4.853 1.649 18.288 1.00 63.66 94 ALA A O 1
ATOM 793 N N . VAL A 1 95 ? 3.957 0.013 17.059 1.00 75.50 95 VAL A N 1
ATOM 794 C CA . VAL A 1 95 ? 2.581 0.518 17.173 1.00 75.50 95 VAL A CA 1
ATOM 795 C C . VAL A 1 95 ? 1.927 -0.067 18.421 1.00 75.50 95 VAL A C 1
ATOM 797 O O . VAL A 1 95 ? 1.795 -1.280 18.544 1.00 75.50 95 VAL A O 1
ATOM 800 N N . ASP A 1 96 ? 1.468 0.796 19.328 1.00 79.81 96 ASP A N 1
ATOM 801 C CA . ASP A 1 96 ? 0.596 0.374 20.426 1.00 79.81 96 ASP A CA 1
ATOM 802 C C . ASP A 1 96 ? -0.824 0.151 19.880 1.00 79.81 96 ASP A C 1
ATOM 804 O O . ASP A 1 96 ? -1.586 1.098 19.644 1.00 79.81 96 ASP A O 1
ATOM 808 N N . TRP A 1 97 ? -1.123 -1.121 19.607 1.00 81.12 97 TRP A N 1
ATOM 809 C CA . TRP A 1 97 ? -2.410 -1.591 19.098 1.00 81.12 97 TRP A CA 1
ATOM 810 C C . TRP A 1 97 ? -3.522 -1.498 20.142 1.00 81.12 97 TRP A C 1
ATOM 812 O O . TRP A 1 97 ? -4.658 -1.239 19.753 1.00 81.12 97 TRP A O 1
ATOM 822 N N . GLN A 1 98 ? -3.197 -1.608 21.436 1.00 80.88 98 GLN A N 1
ATOM 823 C CA . GLN A 1 98 ? -4.179 -1.493 22.516 1.00 80.88 98 GLN A CA 1
ATOM 824 C C . GLN A 1 98 ? -4.756 -0.083 22.563 1.00 80.88 98 GLN A C 1
ATOM 826 O O . GLN A 1 98 ? -5.967 0.107 22.569 1.00 80.88 98 GLN A O 1
ATOM 831 N N . THR A 1 99 ? -3.890 0.933 22.500 1.00 80.19 99 THR A N 1
ATOM 832 C CA . THR A 1 99 ? -4.349 2.324 22.428 1.00 80.19 99 THR A CA 1
ATOM 833 C C . THR A 1 99 ? -5.263 2.541 21.216 1.00 80.19 99 THR A C 1
ATOM 835 O O . THR A 1 99 ? -6.248 3.275 21.305 1.00 80.19 99 THR A O 1
ATOM 838 N N . LEU A 1 100 ? -4.963 1.921 20.072 1.00 79.44 100 LEU A N 1
ATOM 839 C CA . LEU A 1 100 ? -5.779 2.068 18.869 1.00 79.44 100 LEU A CA 1
ATOM 840 C C . LEU A 1 100 ? -7.142 1.372 19.002 1.00 79.44 100 LEU A C 1
ATOM 842 O O . LEU A 1 100 ? -8.150 1.962 18.611 1.00 79.44 100 LEU A O 1
ATOM 846 N N . GLU A 1 101 ? -7.177 0.171 19.578 1.00 80.75 101 GLU A N 1
ATOM 847 C CA . GLU A 1 101 ? -8.399 -0.563 19.921 1.00 80.75 101 GLU A CA 1
ATOM 848 C C . GLU A 1 101 ? -9.296 0.268 20.842 1.00 80.75 101 GLU A C 1
ATOM 850 O O . GLU A 1 101 ? -10.415 0.605 20.458 1.00 80.75 101 GLU A O 1
ATOM 855 N N . ASP A 1 102 ? -8.751 0.767 21.955 1.00 79.88 102 ASP A N 1
ATOM 856 C CA . ASP A 1 102 ? -9.436 1.643 22.910 1.00 79.88 102 ASP A CA 1
ATOM 857 C C . ASP A 1 102 ? -10.069 2.883 22.254 1.00 79.88 102 ASP A C 1
ATOM 859 O O . ASP A 1 102 ? -11.031 3.462 22.777 1.00 79.88 102 ASP A O 1
ATOM 863 N N . PHE A 1 103 ? -9.487 3.382 21.161 1.00 76.56 103 PHE A N 1
ATOM 864 C CA . PHE A 1 103 ? -10.021 4.516 20.407 1.00 76.56 103 PHE A CA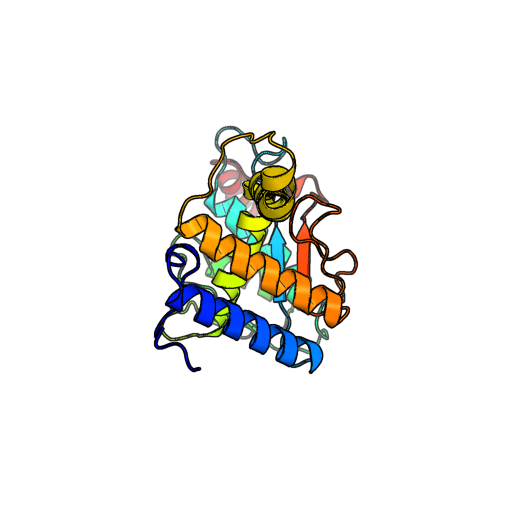 1
ATOM 865 C C . PHE A 1 103 ? -11.104 4.104 19.409 1.00 76.56 103 PHE A C 1
ATOM 867 O O . PHE A 1 103 ? -12.044 4.877 19.198 1.00 76.56 103 PHE A O 1
ATOM 874 N N . LEU A 1 104 ? -10.973 2.933 18.786 1.00 77.88 104 LEU A N 1
ATOM 875 C CA . LEU A 1 104 ? -11.939 2.400 17.830 1.00 77.88 104 LEU A CA 1
ATOM 876 C C . LEU A 1 104 ? -13.197 1.864 18.535 1.00 77.88 104 LEU A C 1
ATOM 878 O O . LEU A 1 104 ? -14.305 2.138 18.077 1.00 77.88 104 LEU A O 1
ATOM 882 N N . GLU A 1 105 ? -13.060 1.195 19.679 1.00 73.94 105 GLU A N 1
ATOM 883 C CA . GLU A 1 105 ? -14.186 0.690 20.478 1.00 73.94 105 GLU A CA 1
ATOM 884 C C . GLU A 1 105 ? -15.100 1.812 20.973 1.00 73.94 105 GLU A C 1
ATOM 886 O O . GLU A 1 105 ? -16.318 1.749 20.810 1.00 73.94 105 GLU A O 1
ATOM 891 N N . LYS A 1 106 ? -14.516 2.912 21.471 1.00 67.12 106 LYS A N 1
ATOM 892 C CA . LYS A 1 106 ? -15.248 4.119 21.913 1.00 67.12 106 LYS A CA 1
ATOM 893 C C . LYS A 1 106 ? -16.117 4.762 20.828 1.00 67.12 106 LYS A C 1
ATOM 895 O O . LYS A 1 106 ? -16.827 5.730 21.095 1.00 67.12 106 LYS A O 1
ATOM 900 N N . LYS A 1 107 ? -15.996 4.310 19.584 1.00 65.56 107 LYS A N 1
ATOM 901 C CA . LYS A 1 107 ? -16.727 4.819 18.427 1.00 65.56 107 LYS A CA 1
ATOM 902 C C . LYS A 1 107 ? -17.722 3.802 17.855 1.00 65.56 107 LYS A C 1
ATOM 904 O O . LYS A 1 107 ? -18.256 4.066 16.781 1.00 65.56 107 LYS A O 1
ATOM 909 N N . GLU A 1 108 ? -17.973 2.700 18.568 1.00 68.44 108 GLU A N 1
ATOM 910 C CA . GLU A 1 108 ? -18.995 1.689 18.253 1.00 68.44 108 GLU A CA 1
ATOM 911 C C . GLU A 1 108 ? -18.822 1.043 16.866 1.00 68.44 108 GLU A C 1
ATOM 913 O O . GLU A 1 108 ? -19.791 0.737 16.177 1.00 68.44 108 GLU A O 1
ATOM 918 N N . PHE A 1 109 ? -17.582 0.820 16.417 1.00 72.69 109 PHE A N 1
ATOM 919 C CA . PHE A 1 109 ? -17.314 0.307 15.065 1.00 72.69 109 PHE A CA 1
ATOM 920 C C . PHE A 1 109 ? -17.589 -1.188 14.854 1.00 72.69 109 PHE A C 1
ATOM 922 O O . PHE A 1 109 ? -17.233 -1.703 13.799 1.00 72.69 109 PHE A O 1
ATOM 929 N N . GLY A 1 110 ? -18.181 -1.896 15.820 1.00 78.31 110 GLY A N 1
ATOM 930 C CA . GLY A 1 110 ? -18.331 -3.353 15.739 1.00 78.31 110 GLY A CA 1
ATOM 931 C C . GLY A 1 110 ? -16.981 -4.071 15.629 1.00 78.31 110 GLY A C 1
ATOM 932 O O . GLY A 1 110 ? -16.868 -5.066 14.917 1.00 78.31 110 GLY A O 1
ATOM 933 N N . LEU A 1 111 ? -15.936 -3.526 16.256 1.00 85.19 111 LEU A N 1
ATOM 934 C CA . LEU A 1 111 ? -14.626 -4.165 16.330 1.00 85.19 111 LEU A CA 1
ATOM 935 C C . LEU A 1 111 ? -14.710 -5.337 17.315 1.00 85.19 111 LEU A C 1
ATOM 937 O O . LEU A 1 111 ? -15.143 -5.146 18.445 1.00 85.19 111 LEU A O 1
ATOM 941 N N . GLU A 1 112 ? -14.346 -6.533 16.862 1.00 86.44 112 GLU A N 1
ATOM 942 C CA . GLU A 1 112 ? -14.336 -7.752 17.677 1.00 86.44 112 GLU A CA 1
ATOM 943 C C . GLU A 1 112 ? -12.946 -8.029 18.251 1.00 86.44 112 GLU A C 1
ATOM 945 O O . GLU A 1 112 ? -12.829 -8.385 19.416 1.00 86.44 112 GLU A O 1
ATOM 950 N N . GLU A 1 113 ? -11.901 -7.872 17.432 1.00 86.19 113 GLU A N 1
ATOM 951 C CA . GLU A 1 113 ? -10.512 -8.075 17.851 1.00 86.19 113 GLU A CA 1
ATOM 952 C C . GLU A 1 113 ? -9.517 -7.367 16.919 1.00 86.19 113 GLU A C 1
ATOM 954 O O . GLU A 1 113 ? -9.747 -7.223 15.705 1.00 86.19 113 GLU A O 1
ATOM 959 N N . ILE A 1 114 ? -8.366 -6.990 17.481 1.00 86.19 114 ILE A N 1
ATOM 960 C CA . ILE A 1 114 ? -7.138 -6.691 16.739 1.00 86.19 114 ILE A CA 1
ATOM 961 C C . ILE A 1 114 ? -6.101 -7.773 17.049 1.00 86.19 114 ILE A C 1
ATOM 963 O O . ILE A 1 114 ? -5.596 -7.867 18.163 1.00 86.19 114 ILE A O 1
ATOM 967 N N . VAL A 1 115 ? -5.739 -8.568 16.042 1.00 87.12 115 VAL A N 1
ATOM 968 C CA . VAL A 1 115 ? -4.779 -9.672 16.172 1.00 87.12 115 VAL A CA 1
ATOM 969 C C . VAL A 1 115 ? -3.596 -9.419 15.242 1.00 87.12 115 VAL A C 1
ATOM 971 O O . VAL A 1 115 ? -3.690 -9.718 14.046 1.00 87.12 115 VAL A O 1
ATOM 974 N N . PRO A 1 116 ? -2.478 -8.860 15.745 1.00 86.62 116 PRO A N 1
ATOM 975 C CA . PRO A 1 116 ? -1.246 -8.764 14.974 1.00 86.62 116 PRO A CA 1
ATOM 976 C C . PRO A 1 116 ? -0.863 -10.128 14.403 1.00 86.62 116 PRO A C 1
ATOM 978 O O . PRO A 1 116 ? -1.021 -11.154 15.067 1.00 86.62 116 PRO A O 1
ATOM 981 N N . ALA A 1 117 ? -0.406 -10.149 13.156 1.00 87.75 117 ALA A N 1
ATOM 982 C CA . ALA A 1 117 ? -0.073 -11.392 12.483 1.00 87.75 117 ALA A CA 1
ATOM 983 C C . ALA A 1 117 ? 1.128 -11.231 11.557 1.00 87.75 117 ALA A C 1
ATOM 985 O O . ALA A 1 117 ? 1.384 -10.160 11.009 1.00 87.75 117 ALA A O 1
ATOM 986 N N . THR A 1 118 ? 1.815 -12.343 11.317 1.00 87.19 118 THR A N 1
ATOM 987 C CA . THR A 1 118 ? 2.916 -12.412 10.363 1.00 87.19 118 THR A CA 1
ATOM 988 C C . THR A 1 118 ? 2.426 -12.617 8.930 1.00 87.19 118 THR A C 1
ATOM 990 O O . THR A 1 118 ? 1.514 -13.402 8.633 1.00 87.19 118 THR A O 1
ATOM 993 N N . SER A 1 119 ? 3.073 -11.938 7.984 1.00 86.50 119 SER A N 1
ATOM 994 C CA . SER A 1 119 ? 2.807 -12.095 6.552 1.00 86.50 119 SER A CA 1
ATOM 995 C C . SER A 1 119 ? 3.143 -13.475 5.999 1.00 86.50 119 SER A C 1
ATOM 997 O O . SER A 1 119 ? 2.585 -13.848 4.964 1.00 86.50 119 SER A O 1
ATOM 999 N N . ALA A 1 120 ? 4.000 -14.247 6.673 1.00 85.94 120 ALA A N 1
ATOM 1000 C CA . ALA A 1 120 ? 4.298 -15.625 6.290 1.00 85.94 120 ALA A CA 1
ATOM 1001 C C . ALA A 1 120 ? 3.043 -16.517 6.340 1.00 85.94 120 ALA A C 1
ATOM 1003 O O . ALA A 1 120 ? 2.871 -17.400 5.503 1.00 85.94 120 ALA A O 1
ATOM 1004 N N . GLU A 1 121 ? 2.127 -16.233 7.268 1.00 84.69 121 GLU A N 1
ATOM 1005 C CA . GLU A 1 121 ? 0.915 -17.024 7.509 1.00 84.69 121 GLU A CA 1
ATOM 1006 C C . GLU A 1 121 ? -0.351 -16.353 6.952 1.00 84.69 121 GLU A C 1
ATOM 1008 O O . GLU A 1 121 ? -1.397 -16.990 6.802 1.00 84.69 121 GLU A O 1
ATOM 1013 N N . ARG A 1 122 ? -0.277 -15.059 6.608 1.00 88.38 122 ARG A N 1
ATOM 1014 C CA . ARG A 1 122 ? -1.421 -14.257 6.147 1.00 88.38 122 ARG A CA 1
ATOM 1015 C C . ARG A 1 122 ? -1.175 -13.643 4.760 1.00 88.38 122 ARG A C 1
ATOM 1017 O O . ARG A 1 122 ? -0.639 -12.539 4.654 1.00 88.38 122 ARG A O 1
ATOM 1024 N N . PRO A 1 123 ? -1.677 -14.260 3.670 1.00 90.75 123 PRO A N 1
ATOM 1025 C CA . PRO A 1 123 ? -1.500 -13.740 2.307 1.00 90.75 123 PRO A CA 1
ATOM 1026 C C . PRO A 1 123 ? -2.035 -12.317 2.073 1.00 90.75 123 PRO A C 1
ATOM 1028 O O . PRO A 1 123 ? -1.541 -11.606 1.198 1.00 90.75 123 PRO A O 1
ATOM 1031 N N . LEU A 1 124 ? -3.039 -11.876 2.841 1.00 93.12 124 LEU A N 1
ATOM 1032 C CA . LEU A 1 124 ? -3.569 -10.512 2.743 1.00 93.12 124 LEU A CA 1
ATOM 1033 C C . LEU A 1 124 ? -2.577 -9.454 3.246 1.00 93.12 124 LEU A C 1
ATOM 1035 O O . LEU A 1 124 ? -2.584 -8.346 2.718 1.00 93.12 124 LEU A O 1
ATOM 1039 N N . LEU A 1 125 ? -1.684 -9.797 4.180 1.00 93.31 125 LEU A N 1
ATOM 1040 C CA . LEU A 1 125 ? -0.605 -8.903 4.608 1.00 93.31 125 LEU A CA 1
ATOM 1041 C C . LEU A 1 125 ? 0.443 -8.728 3.509 1.00 93.31 125 LEU A C 1
ATOM 1043 O O . LEU A 1 125 ? 0.879 -7.614 3.241 1.00 93.31 125 LEU A O 1
ATOM 1047 N N . GLN A 1 126 ? 0.779 -9.802 2.790 1.00 94.56 126 GLN A N 1
ATOM 1048 C CA . GLN A 1 126 ? 1.650 -9.710 1.611 1.00 94.56 126 GLN A CA 1
ATOM 1049 C C . GLN A 1 126 ? 1.014 -8.843 0.513 1.00 94.56 126 GLN A C 1
ATOM 1051 O O . GLN A 1 126 ? 1.700 -8.115 -0.206 1.00 94.56 126 GLN A O 1
ATOM 1056 N N . LEU A 1 127 ? -0.316 -8.907 0.380 1.00 96.38 127 LEU A N 1
ATOM 1057 C CA . LEU A 1 127 ? -1.054 -8.058 -0.547 1.00 96.38 127 LEU A CA 1
ATOM 1058 C C . LEU A 1 127 ? -1.042 -6.586 -0.110 1.00 96.38 127 LEU A C 1
ATOM 1060 O O . LEU A 1 127 ? -0.867 -5.711 -0.958 1.00 96.38 127 LEU A O 1
ATOM 1064 N N . ALA A 1 128 ? -1.191 -6.315 1.189 1.00 95.00 128 ALA A N 1
ATOM 1065 C CA . ALA A 1 128 ? -1.058 -4.973 1.745 1.00 95.00 128 ALA A CA 1
ATOM 1066 C C . ALA A 1 128 ? 0.345 -4.397 1.487 1.00 95.00 128 ALA A C 1
ATOM 1068 O O . ALA A 1 128 ? 0.449 -3.288 0.966 1.00 95.00 128 ALA A O 1
ATOM 1069 N N . ASP A 1 129 ? 1.403 -5.176 1.738 1.00 95.44 129 ASP A N 1
ATOM 1070 C CA . ASP A 1 129 ? 2.795 -4.792 1.463 1.00 95.44 129 ASP A CA 1
ATOM 1071 C C . ASP A 1 129 ? 3.035 -4.494 -0.028 1.00 95.44 129 ASP A C 1
ATOM 1073 O O . ASP A 1 129 ? 3.614 -3.464 -0.376 1.00 95.44 129 ASP A O 1
ATOM 1077 N N . LEU A 1 130 ? 2.503 -5.328 -0.934 1.00 97.88 130 LEU A N 1
ATOM 1078 C CA . LEU A 1 130 ? 2.559 -5.078 -2.379 1.00 97.88 130 LEU A CA 1
ATOM 1079 C C . LEU A 1 130 ? 1.953 -3.718 -2.749 1.00 97.88 130 LEU A C 1
ATOM 1081 O O . LEU A 1 130 ? 2.570 -2.948 -3.486 1.00 97.88 130 LEU A O 1
ATOM 1085 N N . PHE A 1 131 ? 0.741 -3.422 -2.277 1.00 98.19 131 PHE A N 1
ATOM 1086 C CA . PHE A 1 131 ? 0.044 -2.194 -2.657 1.00 98.19 131 PHE A CA 1
ATOM 1087 C C . PHE A 1 131 ? 0.621 -0.947 -1.987 1.00 98.19 131 PHE A C 1
ATOM 1089 O O . PHE A 1 131 ? 0.718 0.089 -2.648 1.00 98.19 131 PHE A O 1
ATOM 1096 N N . ALA A 1 132 ? 1.038 -1.045 -0.724 1.00 95.69 132 ALA A N 1
ATOM 1097 C CA . ALA A 1 132 ? 1.719 0.036 -0.020 1.00 95.69 132 ALA A CA 1
ATOM 1098 C C . ALA A 1 132 ? 3.062 0.360 -0.691 1.00 95.69 132 ALA A C 1
ATOM 1100 O O . ALA A 1 132 ? 3.303 1.507 -1.075 1.00 95.69 132 ALA A O 1
ATOM 1101 N N . GLY A 1 133 ? 3.890 -0.659 -0.936 1.00 97.25 133 GLY A N 1
ATOM 1102 C CA . GLY A 1 133 ? 5.179 -0.505 -1.602 1.00 97.25 133 GLY A CA 1
ATOM 1103 C C . GLY A 1 133 ? 5.051 0.042 -3.024 1.00 97.25 133 GLY A C 1
ATOM 1104 O O . GLY A 1 133 ? 5.779 0.958 -3.405 1.00 97.25 133 GLY A O 1
ATOM 1105 N N . MET A 1 134 ? 4.081 -0.454 -3.798 1.00 98.25 134 MET A N 1
ATOM 1106 C CA . MET A 1 134 ? 3.817 0.043 -5.149 1.00 98.25 134 MET A CA 1
ATOM 1107 C C . MET A 1 134 ? 3.326 1.498 -5.151 1.00 98.25 134 MET A C 1
ATOM 1109 O O . MET A 1 134 ? 3.719 2.263 -6.031 1.00 98.25 134 MET A O 1
ATOM 1113 N N . ALA A 1 135 ? 2.499 1.903 -4.182 1.00 97.44 135 ALA A N 1
ATOM 1114 C CA . ALA A 1 135 ? 2.028 3.282 -4.070 1.00 97.44 135 ALA A CA 1
ATOM 1115 C C . ALA A 1 135 ? 3.178 4.257 -3.794 1.00 97.44 135 ALA A C 1
ATOM 1117 O O . ALA A 1 135 ? 3.303 5.251 -4.512 1.00 97.44 135 ALA A O 1
ATOM 1118 N N . VAL A 1 136 ? 4.042 3.944 -2.824 1.00 95.56 136 VAL A N 1
ATOM 1119 C CA . VAL A 1 136 ? 5.235 4.749 -2.506 1.00 95.56 136 VAL A CA 1
ATOM 1120 C C . VAL A 1 136 ? 6.171 4.814 -3.711 1.00 95.56 136 VAL A C 1
ATOM 1122 O O . VAL A 1 136 ? 6.470 5.898 -4.210 1.00 95.56 136 VAL A O 1
ATOM 1125 N N . PHE A 1 137 ? 6.534 3.655 -4.264 1.00 97.25 137 PHE A N 1
ATOM 1126 C CA . PHE A 1 137 ? 7.445 3.565 -5.403 1.00 97.25 137 PHE A CA 1
ATOM 1127 C C . PHE A 1 137 ? 6.938 4.338 -6.626 1.00 97.25 137 PHE A C 1
ATOM 1129 O O . PHE A 1 137 ? 7.713 5.014 -7.295 1.00 97.25 137 PHE A O 1
ATOM 1136 N N . SER A 1 138 ? 5.629 4.293 -6.903 1.00 97.44 138 SER A N 1
ATOM 1137 C CA . SER A 1 138 ? 5.037 5.025 -8.029 1.00 97.44 138 SER A CA 1
ATOM 1138 C C . SER A 1 138 ? 5.214 6.542 -7.944 1.00 97.44 138 SER A C 1
ATOM 1140 O O . SER A 1 138 ? 5.163 7.202 -8.978 1.00 97.44 138 SER A O 1
ATOM 1142 N N . ARG A 1 139 ? 5.395 7.081 -6.732 1.00 95.25 139 ARG A N 1
ATOM 1143 C CA . ARG A 1 139 ? 5.619 8.506 -6.477 1.00 95.25 139 ARG A CA 1
ATOM 1144 C C . ARG A 1 139 ? 7.089 8.856 -6.527 1.00 95.25 139 ARG A C 1
ATOM 1146 O O . ARG A 1 139 ? 7.482 9.725 -7.295 1.00 95.25 139 ARG A O 1
ATOM 1153 N N . GLU A 1 140 ? 7.891 8.146 -5.741 1.00 94.62 140 G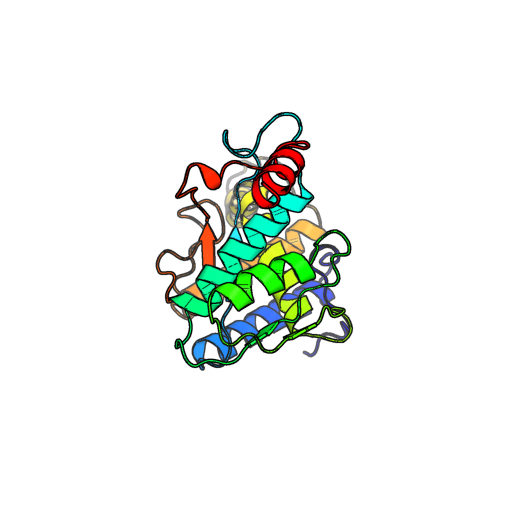LU A N 1
ATOM 1154 C CA . GLU A 1 140 ? 9.332 8.394 -5.633 1.00 94.62 140 GLU A CA 1
ATOM 1155 C C . GLU A 1 140 ? 10.044 8.247 -6.978 1.00 94.62 140 GLU A C 1
ATOM 1157 O O . GLU A 1 140 ? 10.999 8.962 -7.261 1.00 94.62 140 GLU A O 1
ATOM 1162 N N . LYS A 1 141 ? 9.563 7.324 -7.816 1.00 95.62 141 LYS A N 1
ATOM 1163 C CA . LYS A 1 141 ? 10.194 6.955 -9.083 1.00 95.62 141 LYS A CA 1
ATOM 1164 C C . LYS A 1 141 ? 9.364 7.337 -10.299 1.00 95.62 141 LYS A C 1
ATOM 1166 O O . LYS A 1 141 ? 9.540 6.747 -11.360 1.00 95.62 141 LYS A O 1
ATOM 1171 N N . PHE A 1 142 ? 8.452 8.306 -10.168 1.00 95.56 142 PHE A N 1
ATOM 1172 C CA . PHE A 1 142 ? 7.571 8.687 -11.273 1.00 95.56 142 PHE A CA 1
ATOM 1173 C C . PHE A 1 142 ? 8.350 9.171 -12.503 1.00 95.56 142 PHE A C 1
ATOM 1175 O O . PHE A 1 142 ? 8.069 8.712 -13.606 1.00 95.56 142 PHE A O 1
ATOM 1182 N N . GLN A 1 143 ? 9.334 10.058 -12.322 1.00 94.38 143 GLN A N 1
ATOM 1183 C CA . GLN A 1 143 ? 10.120 10.608 -13.436 1.00 94.38 143 GLN A CA 1
ATOM 1184 C C . GLN A 1 143 ? 10.966 9.522 -14.112 1.00 94.38 143 GLN A C 1
ATOM 1186 O O . GLN A 1 143 ? 10.863 9.331 -15.321 1.00 94.38 143 GLN A O 1
ATOM 1191 N N . ASP A 1 144 ? 11.696 8.730 -13.319 1.00 94.44 144 ASP A N 1
ATOM 1192 C CA . ASP A 1 144 ? 12.465 7.572 -13.796 1.00 94.44 144 ASP A CA 1
ATOM 1193 C C . ASP A 1 144 ? 11.572 6.578 -14.564 1.00 94.44 144 ASP A C 1
ATOM 1195 O O . ASP A 1 144 ? 11.962 6.022 -15.591 1.00 94.44 144 ASP A O 1
ATOM 1199 N N . TYR A 1 145 ? 10.340 6.368 -14.089 1.00 95.12 145 TYR A N 1
ATOM 1200 C CA . TYR A 1 145 ? 9.357 5.509 -14.740 1.00 95.12 145 TYR A CA 1
ATOM 1201 C C . TYR A 1 145 ? 8.884 6.064 -16.090 1.00 95.12 145 TYR A C 1
ATOM 1203 O O . TYR A 1 145 ? 8.769 5.289 -17.041 1.00 95.12 145 TYR A O 1
ATOM 1211 N N . GLN A 1 146 ? 8.616 7.373 -16.193 1.00 93.44 146 GLN A N 1
ATOM 1212 C CA . GLN A 1 146 ? 8.246 8.012 -17.464 1.00 93.44 146 GLN A CA 1
ATOM 1213 C C . GLN A 1 146 ? 9.391 7.903 -18.477 1.00 93.44 146 GLN A C 1
ATOM 1215 O O . GLN A 1 146 ? 9.182 7.383 -19.572 1.00 93.44 146 GLN A O 1
ATOM 1220 N N . ALA A 1 147 ? 10.616 8.252 -18.073 1.00 91.50 147 ALA A N 1
ATOM 1221 C CA . ALA A 1 147 ? 11.799 8.114 -18.920 1.00 91.50 147 ALA A CA 1
ATOM 1222 C C . ALA A 1 147 ? 11.998 6.661 -19.394 1.00 91.50 147 ALA A C 1
ATOM 1224 O O . ALA A 1 147 ? 12.257 6.404 -20.570 1.00 91.50 147 ALA A O 1
ATOM 1225 N N . TRP A 1 148 ? 11.795 5.680 -18.508 1.00 92.19 148 TRP A N 1
ATOM 1226 C CA . TRP A 1 148 ? 11.865 4.260 -18.860 1.00 92.19 148 TRP A CA 1
ATOM 1227 C C . TRP A 1 148 ? 10.778 3.818 -19.859 1.00 92.19 148 TRP A C 1
ATOM 1229 O O . TRP A 1 148 ? 11.033 2.947 -20.695 1.00 92.19 148 TRP A O 1
ATOM 1239 N N . LEU A 1 149 ? 9.572 4.394 -19.797 1.00 90.31 149 LEU A N 1
ATOM 1240 C CA . LEU A 1 149 ? 8.506 4.120 -20.768 1.00 90.31 149 LEU A CA 1
ATOM 1241 C C . LEU A 1 149 ? 8.816 4.695 -22.157 1.00 90.31 149 LEU A C 1
ATOM 1243 O O . LEU A 1 149 ? 8.444 4.070 -23.153 1.00 90.31 149 LEU A O 1
ATOM 1247 N N . GLU A 1 150 ? 9.485 5.846 -22.211 1.00 86.62 150 GLU A N 1
ATOM 1248 C CA . GLU A 1 150 ? 9.841 6.578 -23.435 1.00 86.62 150 GLU A CA 1
ATOM 1249 C C . GLU A 1 150 ? 11.154 6.092 -24.072 1.00 86.62 150 GLU A C 1
ATOM 1251 O O . GLU A 1 150 ? 11.349 6.240 -25.279 1.00 86.62 150 GLU A O 1
ATOM 1256 N N . ALA A 1 151 ? 12.022 5.428 -23.299 1.00 77.50 151 ALA A N 1
ATOM 1257 C CA . ALA A 1 151 ? 13.324 4.920 -23.740 1.00 77.50 151 ALA A CA 1
ATOM 1258 C C . ALA A 1 151 ? 13.321 4.108 -25.060 1.00 77.50 151 ALA A C 1
ATOM 1260 O O . ALA A 1 151 ? 14.269 4.234 -25.839 1.00 77.50 151 ALA A O 1
ATOM 1261 N N . PRO A 1 152 ? 12.306 3.275 -25.379 1.00 69.25 152 PRO A N 1
ATOM 1262 C CA . PRO A 1 152 ? 12.245 2.604 -26.679 1.00 69.25 152 PRO A CA 1
ATOM 1263 C C . PRO A 1 152 ? 12.099 3.568 -27.867 1.00 69.25 152 PRO A C 1
ATOM 1265 O O . PRO A 1 152 ? 12.536 3.227 -28.962 1.00 69.25 152 PRO A O 1
ATOM 1268 N N . GLN A 1 153 ? 11.490 4.744 -27.670 1.00 59.34 153 GLN A N 1
ATOM 1269 C CA . GLN A 1 153 ? 11.332 5.771 -28.704 1.00 59.34 153 GLN A CA 1
ATOM 1270 C C . GLN A 1 153 ? 12.532 6.723 -28.767 1.00 59.34 153 GLN A C 1
ATOM 1272 O O . GLN A 1 153 ? 12.944 7.083 -29.863 1.00 59.34 153 GLN A O 1
ATOM 1277 N N . SER A 1 154 ? 13.152 7.074 -27.636 1.00 57.19 154 SER A N 1
ATOM 1278 C CA . SER A 1 154 ? 14.320 7.970 -27.624 1.00 57.19 154 SER A CA 1
ATOM 1279 C C . SER A 1 154 ? 15.587 7.338 -28.212 1.00 57.19 154 SER A C 1
ATOM 1281 O O . SER A 1 154 ? 16.360 8.021 -28.879 1.00 57.19 154 SER A O 1
ATOM 1283 N N . ARG A 1 155 ? 15.765 6.013 -28.084 1.00 57.81 155 ARG A N 1
ATOM 1284 C CA . ARG A 1 155 ? 16.868 5.273 -28.737 1.00 57.81 155 ARG A CA 1
ATOM 1285 C C . ARG A 1 155 ? 16.844 5.348 -30.268 1.00 57.81 155 ARG A C 1
ATOM 1287 O O . ARG A 1 155 ? 17.874 5.116 -30.889 1.00 57.81 155 ARG A O 1
ATOM 1294 N N . LEU A 1 156 ? 15.693 5.658 -30.868 1.00 56.69 156 LEU A N 1
ATOM 1295 C CA . LEU A 1 156 ? 15.565 5.899 -32.310 1.00 56.69 156 LEU A CA 1
ATOM 1296 C C . LEU A 1 156 ? 15.947 7.338 -32.695 1.00 56.69 156 LEU A C 1
ATOM 1298 O O . LEU A 1 156 ? 16.287 7.580 -33.848 1.00 56.69 156 LEU A O 1
ATOM 1302 N N . SER A 1 157 ? 15.908 8.270 -31.739 1.00 60.19 157 SER A N 1
ATOM 1303 C CA . SER A 1 157 ? 16.100 9.711 -31.952 1.00 60.19 157 SER A CA 1
ATOM 1304 C C . SER A 1 157 ? 17.502 10.216 -31.586 1.00 60.19 157 SER A C 1
ATOM 1306 O O . SER A 1 157 ? 17.802 11.375 -31.839 1.00 60.19 157 SER A O 1
ATOM 1308 N N . GLY A 1 158 ? 18.365 9.377 -31.003 1.00 55.16 158 GLY A N 1
ATOM 1309 C CA . GLY A 1 158 ? 19.769 9.708 -30.714 1.00 55.16 158 GLY A CA 1
ATOM 1310 C C . GLY A 1 158 ? 20.024 10.537 -29.446 1.00 55.16 158 GLY A C 1
ATOM 1311 O O . GLY A 1 158 ? 21.173 10.630 -29.027 1.00 55.16 158 GLY A O 1
ATOM 1312 N N . ASP A 1 159 ? 18.984 11.061 -28.793 1.00 54.59 159 ASP A N 1
ATOM 1313 C CA . ASP A 1 159 ? 19.089 11.768 -27.511 1.00 54.59 159 ASP A CA 1
ATOM 1314 C C . ASP A 1 159 ? 18.869 10.797 -26.341 1.00 54.59 159 ASP A C 1
ATOM 1316 O O . ASP A 1 159 ? 17.742 10.389 -26.048 1.00 54.59 159 ASP A O 1
ATOM 1320 N N . THR A 1 160 ? 19.937 10.416 -25.639 1.00 54.03 160 THR A N 1
ATOM 1321 C CA . THR A 1 160 ? 19.831 9.638 -24.394 1.00 54.03 160 THR A CA 1
ATOM 1322 C C . THR A 1 160 ? 20.318 10.453 -23.205 1.00 54.03 160 THR A C 1
ATOM 1324 O O . THR A 1 160 ? 21.520 10.636 -23.023 1.00 54.03 160 THR A O 1
ATOM 1327 N N . LEU A 1 161 ? 19.384 10.888 -22.354 1.00 53.88 161 LEU A N 1
ATOM 1328 C CA . LEU A 1 161 ? 19.689 11.170 -20.953 1.00 53.88 161 LEU A CA 1
ATOM 1329 C C . LEU A 1 161 ? 19.788 9.828 -20.219 1.00 53.88 161 LEU A C 1
ATOM 1331 O O . LEU A 1 161 ? 18.841 9.041 -20.178 1.00 53.88 161 LEU A O 1
ATOM 1335 N N . ASP A 1 162 ? 20.987 9.555 -19.720 1.00 58.69 162 ASP A N 1
ATOM 1336 C CA . ASP A 1 162 ? 21.463 8.233 -19.328 1.00 58.69 162 ASP A CA 1
ATOM 1337 C C . ASP A 1 162 ? 21.173 7.939 -17.848 1.00 58.69 162 ASP A C 1
ATOM 1339 O O . ASP A 1 162 ? 22.040 8.037 -16.982 1.00 58.69 162 ASP A O 1
ATOM 1343 N N . VAL A 1 163 ? 19.922 7.598 -17.536 1.00 64.19 163 VAL A N 1
ATOM 1344 C CA . VAL A 1 163 ? 19.591 6.952 -16.258 1.00 64.19 163 VAL A CA 1
ATOM 1345 C C . VAL A 1 163 ? 18.997 5.588 -16.565 1.00 64.19 163 VAL A C 1
ATOM 1347 O O . VAL A 1 163 ? 17.786 5.437 -16.728 1.00 64.19 163 VAL A O 1
ATOM 1350 N N . ASP A 1 164 ? 19.860 4.577 -16.683 1.00 81.19 164 ASP A N 1
ATOM 1351 C CA . ASP A 1 164 ? 19.406 3.194 -16.786 1.00 81.19 164 ASP A CA 1
ATOM 1352 C C . ASP A 1 164 ? 18.954 2.704 -15.400 1.00 81.19 164 ASP A C 1
ATOM 1354 O O . ASP A 1 164 ? 19.774 2.613 -14.480 1.00 81.19 164 ASP A O 1
ATOM 1358 N N . PRO A 1 165 ? 17.664 2.376 -15.203 1.00 87.88 165 PRO A N 1
ATOM 1359 C CA . PRO A 1 165 ? 17.194 1.917 -13.908 1.00 87.88 165 PRO A CA 1
ATOM 1360 C C . PRO A 1 165 ? 17.904 0.633 -13.483 1.00 87.88 165 PRO A C 1
ATOM 1362 O O . PRO A 1 165 ? 18.179 -0.266 -14.292 1.00 87.88 165 PRO A O 1
ATOM 1365 N N . SER A 1 166 ? 18.135 0.501 -12.176 1.00 92.50 166 SER A N 1
ATOM 1366 C CA . SER A 1 166 ? 18.676 -0.724 -11.602 1.00 92.50 166 SER A CA 1
ATOM 1367 C C . SER A 1 166 ? 17.806 -1.921 -11.979 1.00 92.50 166 SER A C 1
ATOM 1369 O O . SER A 1 166 ? 16.603 -1.809 -12.246 1.00 92.50 166 SER A O 1
ATOM 1371 N N . ARG A 1 167 ? 18.388 -3.122 -11.922 1.00 92.44 167 ARG A N 1
ATOM 1372 C CA . ARG A 1 167 ? 17.632 -4.361 -12.143 1.00 92.44 167 ARG A CA 1
ATOM 1373 C C . ARG A 1 167 ? 16.361 -4.411 -11.286 1.00 92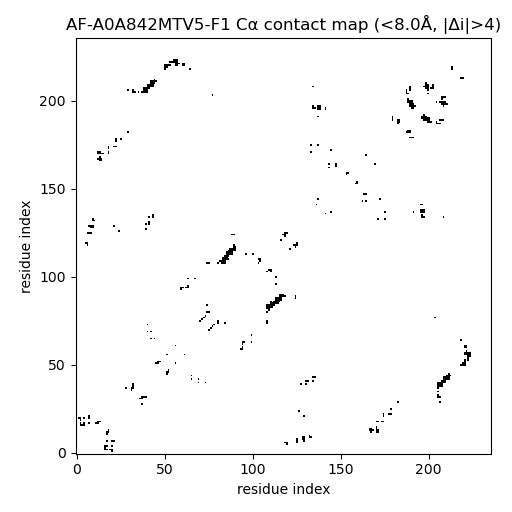.44 167 ARG A C 1
ATOM 1375 O O . ARG A 1 167 ? 15.307 -4.768 -11.793 1.00 92.44 167 ARG A O 1
ATOM 1382 N N . SER A 1 168 ? 16.440 -4.014 -10.015 1.00 94.44 168 SER A N 1
ATOM 1383 C CA . SER A 1 168 ? 15.275 -4.027 -9.122 1.00 94.44 168 SER A CA 1
ATOM 1384 C C . SER A 1 168 ? 14.196 -3.015 -9.519 1.00 94.44 168 SER A C 1
ATOM 1386 O O . SER A 1 168 ? 13.008 -3.328 -9.459 1.00 94.44 168 SER A O 1
ATOM 1388 N N . GLU A 1 169 ? 14.590 -1.826 -9.978 1.00 96.06 169 GLU A N 1
ATOM 1389 C CA . GLU A 1 169 ? 13.657 -0.802 -10.454 1.00 96.06 169 GLU A CA 1
ATOM 1390 C C . GLU A 1 169 ? 12.968 -1.246 -11.736 1.00 96.06 169 GLU A C 1
ATOM 1392 O O . GLU A 1 169 ? 11.749 -1.149 -11.816 1.00 96.06 169 GLU A O 1
ATOM 1397 N N . LYS A 1 170 ? 13.701 -1.843 -12.684 1.00 95.50 170 LYS A N 1
ATOM 1398 C CA . LYS A 1 170 ? 13.120 -2.427 -13.904 1.00 95.50 170 LYS A CA 1
ATOM 1399 C C . LYS A 1 170 ? 12.030 -3.445 -13.578 1.00 95.50 170 LYS A C 1
ATOM 1401 O O . LYS A 1 170 ? 10.964 -3.436 -14.195 1.00 95.50 170 LYS A O 1
ATOM 1406 N N . GLU A 1 171 ? 12.257 -4.318 -12.601 1.00 97.56 171 GLU A N 1
ATOM 1407 C CA . GLU A 1 171 ? 11.251 -5.299 -12.183 1.00 97.56 171 GLU A CA 1
ATOM 1408 C C . GLU A 1 171 ? 10.008 -4.624 -11.576 1.00 97.56 171 GLU A C 1
ATOM 1410 O O . GLU A 1 171 ? 8.881 -4.948 -11.961 1.00 97.56 171 GLU A O 1
ATOM 1415 N N . ARG A 1 172 ? 10.187 -3.624 -10.705 1.00 98.31 172 ARG A N 1
ATOM 1416 C CA . ARG A 1 172 ? 9.076 -2.855 -10.113 1.00 98.31 172 ARG A CA 1
ATOM 1417 C C . ARG A 1 172 ? 8.333 -1.990 -11.137 1.00 98.31 172 ARG A C 1
ATOM 1419 O O . ARG A 1 172 ? 7.106 -1.933 -11.088 1.00 98.31 172 ARG A O 1
ATOM 1426 N N . PHE A 1 173 ? 9.026 -1.387 -12.104 1.00 97.75 173 PHE A N 1
ATOM 1427 C CA . PHE A 1 173 ? 8.420 -0.663 -13.227 1.00 97.75 173 PHE A CA 1
ATOM 1428 C C . PHE A 1 173 ? 7.546 -1.573 -14.079 1.00 97.75 173 PHE A C 1
ATOM 1430 O O . PHE A 1 173 ? 6.441 -1.185 -14.459 1.00 97.75 173 PHE A O 1
ATOM 1437 N N . ASN A 1 174 ? 7.985 -2.808 -14.329 1.00 97.88 174 ASN A N 1
ATOM 1438 C CA . ASN A 1 174 ? 7.160 -3.788 -15.026 1.00 97.88 174 ASN A CA 1
ATOM 1439 C C . ASN A 1 174 ? 5.880 -4.127 -14.246 1.00 97.88 174 ASN A C 1
ATOM 1441 O O . ASN A 1 174 ? 4.809 -4.190 -14.853 1.00 97.88 174 ASN A O 1
ATOM 1445 N N . VAL A 1 175 ? 5.956 -4.294 -12.920 1.00 98.56 175 VAL A N 1
ATOM 1446 C CA . VAL A 1 175 ? 4.765 -4.520 -12.078 1.00 98.56 175 VAL A CA 1
ATOM 1447 C C . VAL A 1 175 ? 3.830 -3.312 -12.093 1.00 98.56 175 VAL A C 1
ATOM 1449 O O . VAL A 1 175 ? 2.632 -3.484 -12.318 1.00 98.56 175 VAL A O 1
ATOM 1452 N N . LEU A 1 176 ? 4.362 -2.098 -11.924 1.00 98.50 176 LEU A N 1
ATOM 1453 C CA . LEU A 1 176 ? 3.578 -0.861 -11.960 1.00 98.5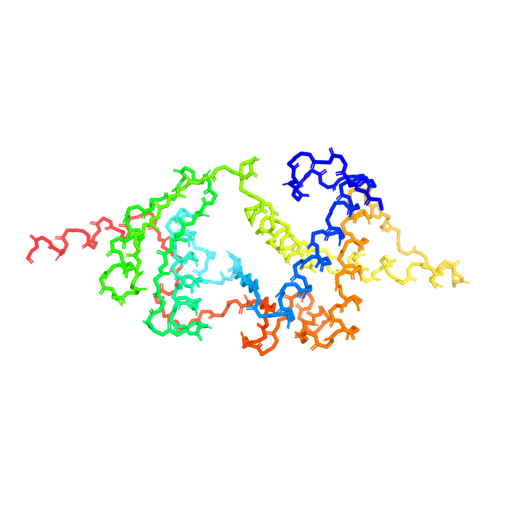0 176 LEU A CA 1
ATOM 1454 C C . LEU A 1 176 ? 2.887 -0.677 -13.318 1.00 98.50 176 LEU A C 1
ATOM 1456 O O . LEU A 1 176 ? 1.685 -0.427 -13.373 1.00 98.50 176 LEU A O 1
ATOM 1460 N N . ARG A 1 177 ? 3.616 -0.891 -14.422 1.00 97.88 177 ARG A N 1
ATOM 1461 C CA . ARG A 1 177 ? 3.075 -0.848 -15.789 1.00 97.88 177 ARG A CA 1
ATOM 1462 C C . ARG A 1 177 ? 1.976 -1.883 -15.998 1.00 97.88 177 ARG A C 1
ATOM 1464 O O . ARG A 1 177 ? 0.954 -1.577 -16.607 1.00 97.88 177 ARG A O 1
ATOM 1471 N N . TYR A 1 178 ? 2.184 -3.110 -15.530 1.00 98.44 178 TYR A N 1
ATOM 1472 C CA . TYR A 1 178 ? 1.180 -4.166 -15.608 1.00 98.44 178 TYR A CA 1
ATOM 1473 C C . TYR A 1 178 ? -0.089 -3.785 -14.833 1.00 98.44 178 TYR A C 1
ATOM 1475 O O . TYR A 1 178 ? -1.196 -3.896 -15.365 1.00 98.44 178 TYR A O 1
ATOM 1483 N N . PHE A 1 179 ? 0.068 -3.286 -13.606 1.00 98.50 179 PHE A N 1
ATOM 1484 C CA . PHE A 1 179 ? -1.039 -2.854 -12.763 1.00 98.50 179 PHE A CA 1
ATOM 1485 C C . PHE A 1 179 ? -1.833 -1.696 -13.385 1.00 98.50 179 PHE A C 1
ATOM 1487 O O . PHE A 1 179 ? -3.058 -1.793 -13.484 1.00 98.50 179 PHE A O 1
ATOM 1494 N N . ASP A 1 180 ? -1.153 -0.648 -13.863 1.00 97.62 180 ASP A N 1
ATOM 1495 C CA . ASP A 1 180 ? -1.779 0.503 -14.529 1.00 97.62 180 ASP A CA 1
ATOM 1496 C C . ASP A 1 180 ? -2.570 0.067 -15.770 1.00 97.62 180 ASP A C 1
ATOM 1498 O O . ASP A 1 180 ? -3.757 0.381 -15.902 1.00 97.62 180 ASP A O 1
ATOM 1502 N N . LYS A 1 181 ? -1.962 -0.760 -16.635 1.00 97.38 181 LYS A N 1
ATOM 1503 C CA . LYS A 1 181 ? -2.623 -1.290 -17.837 1.00 97.38 181 LYS A CA 1
ATOM 1504 C C . LYS A 1 181 ? -3.910 -2.040 -17.506 1.00 97.38 181 LYS A C 1
ATOM 1506 O O . LYS A 1 181 ? -4.931 -1.809 -18.155 1.00 97.38 181 LYS A O 1
ATOM 1511 N N . ILE A 1 182 ? -3.894 -2.922 -16.506 1.00 97.38 182 ILE A N 1
ATOM 1512 C CA . ILE A 1 182 ? -5.097 -3.681 -16.138 1.00 97.38 182 ILE A CA 1
ATOM 1513 C C . ILE A 1 182 ? -6.139 -2.775 -15.485 1.00 97.38 182 ILE A C 1
ATOM 1515 O O . ILE A 1 182 ? -7.324 -2.902 -15.799 1.00 97.38 182 ILE A O 1
ATOM 1519 N N . CYS A 1 183 ? -5.735 -1.838 -14.626 1.00 96.94 183 CYS A N 1
ATOM 1520 C CA . CYS A 1 183 ? -6.657 -0.875 -14.026 1.00 96.94 183 CYS A CA 1
ATOM 1521 C C . CYS A 1 183 ? -7.379 -0.035 -15.084 1.00 96.94 183 CYS A C 1
ATOM 1523 O O . CYS A 1 183 ? -8.603 0.113 -15.004 1.00 96.94 183 CYS A O 1
ATOM 1525 N N . LYS A 1 184 ? -6.649 0.454 -16.096 1.00 95.81 184 LYS A N 1
ATOM 1526 C CA . LYS A 1 184 ? -7.201 1.187 -17.245 1.00 95.81 184 LYS A CA 1
ATOM 1527 C C . LYS A 1 184 ? -8.140 0.298 -18.066 1.00 95.81 184 LYS A C 1
ATOM 1529 O O . LYS A 1 184 ? -9.300 0.659 -18.261 1.00 95.81 184 LYS A O 1
ATOM 1534 N N . ALA A 1 185 ? -7.700 -0.904 -18.449 1.00 96.81 185 ALA A N 1
ATOM 1535 C CA . ALA A 1 185 ? -8.506 -1.848 -19.231 1.00 96.81 185 ALA A CA 1
ATOM 1536 C C . ALA A 1 185 ? -9.815 -2.253 -18.528 1.00 96.81 185 ALA A C 1
ATOM 1538 O O . ALA A 1 185 ? -10.850 -2.430 -19.168 1.00 96.81 185 ALA A O 1
ATOM 1539 N N . ARG A 1 186 ? -9.791 -2.377 -17.196 1.00 96.12 186 ARG A N 1
ATOM 1540 C CA . ARG A 1 186 ? -10.956 -2.740 -16.374 1.00 96.12 186 ARG A CA 1
ATOM 1541 C C . ARG A 1 186 ? -11.723 -1.533 -15.825 1.00 96.12 186 ARG A C 1
ATOM 1543 O O . ARG A 1 186 ? -12.662 -1.735 -15.059 1.00 96.12 186 ARG A O 1
ATOM 1550 N N . LYS A 1 187 ? -11.345 -0.305 -16.204 1.00 95.69 187 LYS A N 1
ATOM 1551 C CA . LYS A 1 187 ? -11.974 0.959 -15.779 1.00 95.69 187 LYS A CA 1
ATOM 1552 C C . LYS A 1 187 ? -12.097 1.097 -14.251 1.00 95.69 187 LYS A C 1
ATOM 1554 O O . LYS A 1 187 ? -13.101 1.588 -13.744 1.00 95.69 187 LYS A O 1
ATOM 1559 N N . LEU A 1 188 ? -11.061 0.700 -13.505 1.00 95.50 188 LEU A N 1
ATOM 1560 C CA . LEU A 1 188 ? -11.054 0.746 -12.029 1.00 95.50 188 LEU A CA 1
ATOM 1561 C C . LEU A 1 188 ? -10.868 2.161 -11.456 1.00 95.50 188 LEU A C 1
ATOM 1563 O O . LEU A 1 188 ? -10.929 2.354 -10.244 1.00 95.50 188 LEU A O 1
ATOM 1567 N N . GLY A 1 189 ? -10.652 3.158 -12.320 1.00 95.12 189 GLY A N 1
ATOM 1568 C CA . GLY A 1 189 ? -10.532 4.568 -11.948 1.00 95.12 189 GLY A CA 1
ATOM 1569 C C . GLY A 1 189 ? -9.276 4.907 -11.146 1.00 95.12 189 GLY A C 1
ATOM 1570 O O . GLY A 1 189 ? -9.275 5.909 -10.440 1.00 95.12 189 GLY A O 1
ATOM 1571 N N . VAL A 1 190 ? -8.232 4.085 -11.254 1.00 96.69 190 VAL A N 1
ATOM 1572 C CA . VAL A 1 190 ? -6.889 4.405 -10.764 1.00 96.69 190 VAL A CA 1
ATOM 1573 C C . VAL A 1 190 ? -6.158 5.194 -11.850 1.00 96.69 190 VAL A C 1
ATOM 1575 O O . VAL A 1 190 ? -6.225 4.844 -13.028 1.00 96.69 190 VAL A O 1
ATOM 1578 N N . SER A 1 191 ? -5.494 6.269 -11.451 1.00 94.75 191 SER A N 1
ATOM 1579 C CA . SER A 1 191 ? -4.695 7.158 -12.289 1.00 94.75 191 SER A CA 1
ATOM 1580 C C . SER A 1 191 ? -3.261 7.177 -11.777 1.00 94.75 191 SER A C 1
ATOM 1582 O O . SER A 1 191 ? -3.046 7.182 -10.570 1.00 94.75 191 SER A O 1
ATOM 1584 N N . LEU A 1 192 ? -2.296 7.252 -12.691 1.00 93.56 192 LEU A N 1
ATOM 1585 C CA . LEU A 1 192 ? -0.873 7.393 -12.370 1.00 93.56 192 LEU A CA 1
ATOM 1586 C C . LEU A 1 192 ? -0.339 8.788 -12.742 1.00 93.56 192 LEU A C 1
ATOM 1588 O O . LEU A 1 192 ? 0.375 9.412 -11.967 1.00 93.56 192 LEU A O 1
ATOM 1592 N N . GLU A 1 193 ? -0.737 9.313 -13.901 1.00 90.44 193 GLU A N 1
ATOM 1593 C CA . GLU A 1 193 ? -0.168 10.541 -14.481 1.00 90.44 193 GLU A CA 1
ATOM 1594 C C . GLU A 1 193 ? -0.615 11.817 -13.756 1.00 90.44 193 GLU A C 1
ATOM 1596 O O . GLU A 1 193 ? 0.211 12.651 -13.398 1.00 90.44 193 GLU A O 1
ATOM 1601 N N . LYS A 1 194 ? -1.918 11.951 -13.464 1.00 89.19 194 LYS A N 1
ATOM 1602 C CA . LYS A 1 194 ? -2.510 13.195 -12.927 1.00 89.19 194 LYS A CA 1
ATOM 1603 C C . LYS A 1 194 ? -1.881 13.704 -11.628 1.00 89.19 194 LYS A C 1
ATOM 1605 O O . LYS A 1 194 ? -1.984 14.886 -11.329 1.00 89.19 194 LYS A O 1
ATOM 1610 N N . THR A 1 195 ? -1.301 12.811 -10.834 1.00 90.94 195 THR A N 1
ATOM 1611 C CA . THR A 1 195 ? -0.742 13.122 -9.510 1.00 90.94 195 THR A CA 1
ATOM 1612 C C . THR A 1 195 ? 0.680 12.608 -9.338 1.00 90.94 195 THR A C 1
ATOM 1614 O O . THR A 1 195 ? 1.126 12.479 -8.193 1.00 90.94 195 THR A O 1
ATOM 1617 N N . GLN A 1 196 ? 1.343 12.271 -10.452 1.00 94.75 196 GLN A N 1
ATOM 1618 C CA . GLN A 1 196 ? 2.704 11.731 -10.486 1.00 94.75 196 GLN A CA 1
ATOM 1619 C C . GLN A 1 196 ? 2.888 10.572 -9.492 1.00 94.75 196 GLN A C 1
ATOM 1621 O O . GLN A 1 196 ? 3.702 10.618 -8.575 1.00 94.75 196 GLN A O 1
ATOM 1626 N N . GLY A 1 197 ? 2.012 9.575 -9.600 1.00 96.25 197 GLY A N 1
ATOM 1627 C CA . GLY A 1 197 ? 1.885 8.474 -8.651 1.00 96.25 197 GLY A CA 1
ATOM 1628 C C . GLY A 1 197 ? 0.457 7.952 -8.580 1.00 96.25 197 GLY A C 1
ATOM 1629 O O . GLY A 1 197 ? -0.483 8.639 -8.988 1.00 96.25 197 GLY A O 1
ATOM 1630 N N . LEU A 1 198 ? 0.294 6.730 -8.067 1.00 97.50 198 LEU A N 1
ATOM 1631 C CA . LEU A 1 198 ? -1.007 6.072 -7.984 1.00 97.50 198 LEU A CA 1
ATOM 1632 C C . LEU A 1 198 ? -2.001 6.907 -7.168 1.00 97.50 198 LEU A C 1
ATOM 1634 O O . LEU A 1 198 ? -1.724 7.341 -6.047 1.00 97.50 198 LEU A O 1
ATOM 1638 N N . TRP A 1 199 ? -3.177 7.117 -7.750 1.00 97.31 199 TRP A N 1
ATOM 1639 C CA . TRP A 1 199 ? -4.249 7.909 -7.169 1.00 97.31 199 TRP A CA 1
ATOM 1640 C C . TRP A 1 199 ? -5.615 7.459 -7.676 1.00 97.31 199 TRP A C 1
ATOM 1642 O O . TRP A 1 199 ? -5.807 7.210 -8.866 1.00 97.31 199 TRP A O 1
ATOM 1652 N N . THR A 1 200 ? -6.593 7.419 -6.777 1.00 96.75 200 THR A N 1
ATOM 1653 C CA . THR A 1 200 ? -7.991 7.146 -7.116 1.00 96.75 200 THR A CA 1
ATOM 1654 C C . THR A 1 200 ? -8.831 8.403 -6.846 1.00 96.75 200 THR A C 1
ATOM 1656 O O . THR A 1 200 ? -9.056 8.744 -5.684 1.00 96.75 200 THR A O 1
ATOM 1659 N N . PRO A 1 201 ? -9.372 9.085 -7.878 1.00 93.06 201 PRO A N 1
ATOM 1660 C CA . PRO A 1 201 ? -10.182 10.294 -7.696 1.00 93.06 201 PRO A CA 1
ATOM 1661 C C . PRO A 1 201 ? -11.510 10.040 -6.987 1.00 93.06 201 PRO A C 1
ATOM 1663 O O . PRO A 1 201 ? -12.041 10.925 -6.324 1.00 93.06 201 PRO A O 1
ATOM 1666 N N . LYS A 1 202 ? -12.083 8.845 -7.178 1.00 93.19 202 LYS A N 1
ATOM 1667 C CA . LYS A 1 202 ? -13.371 8.434 -6.612 1.00 93.19 202 LYS A CA 1
ATOM 1668 C C . LYS A 1 202 ? -13.133 7.384 -5.528 1.00 93.19 202 LYS A C 1
ATOM 1670 O O . LYS A 1 202 ? -13.037 6.202 -5.854 1.00 93.19 202 LYS A O 1
ATOM 1675 N N . PRO A 1 203 ? -13.129 7.760 -4.238 1.00 90.69 203 PRO A N 1
ATOM 1676 C CA . PRO A 1 203 ? -12.794 6.832 -3.162 1.00 90.69 203 PRO A CA 1
ATOM 1677 C C . PRO A 1 203 ? -13.775 5.668 -2.995 1.00 90.69 203 PRO A C 1
ATOM 1679 O O . PRO A 1 203 ? -13.491 4.741 -2.254 1.00 90.69 203 PRO A O 1
ATOM 1682 N N . LYS A 1 204 ? -14.945 5.689 -3.648 1.00 90.62 204 LYS A N 1
ATOM 1683 C CA . LYS A 1 204 ? -15.885 4.555 -3.647 1.00 90.62 204 LYS A CA 1
ATOM 1684 C C . LYS A 1 204 ? -15.390 3.371 -4.484 1.00 90.62 204 LYS A C 1
ATOM 1686 O O . LYS A 1 204 ? -15.873 2.263 -4.284 1.00 90.62 204 LYS A O 1
ATOM 1691 N N . ASN A 1 205 ?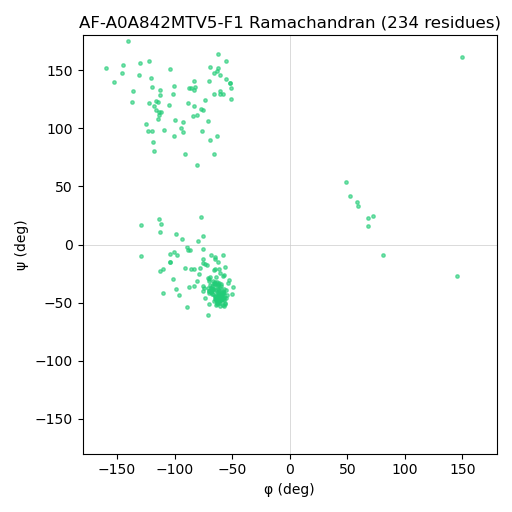 -14.423 3.575 -5.378 1.00 94.06 205 ASN A N 1
ATOM 1692 C CA . ASN A 1 205 ? -13.870 2.497 -6.192 1.00 94.06 205 ASN A CA 1
ATOM 1693 C C . ASN A 1 205 ? -13.207 1.424 -5.312 1.00 94.06 205 ASN A C 1
ATOM 1695 O O . ASN A 1 205 ? -12.739 1.741 -4.215 1.00 94.06 205 ASN A O 1
ATOM 1699 N N . PRO A 1 206 ? -13.165 0.159 -5.767 1.00 94.25 206 PRO A N 1
ATOM 1700 C CA . PRO A 1 206 ? -12.697 -0.949 -4.939 1.00 94.25 206 PRO A CA 1
ATOM 1701 C C . PRO A 1 206 ? -11.168 -0.972 -4.770 1.00 94.25 206 PRO A C 1
ATOM 1703 O O . PRO A 1 206 ? -10.669 -1.629 -3.863 1.00 94.25 206 PRO A O 1
ATOM 1706 N N . LEU A 1 207 ? -10.432 -0.238 -5.613 1.00 96.75 207 LEU A N 1
ATOM 1707 C CA . LEU A 1 207 ? -9.020 0.086 -5.412 1.00 96.75 207 LEU A CA 1
ATOM 1708 C C . LEU A 1 207 ? -8.892 1.595 -5.194 1.00 96.75 207 LEU A C 1
ATOM 1710 O O . LEU A 1 207 ? -9.184 2.392 -6.092 1.00 96.75 207 LEU A O 1
ATOM 1714 N N . ASN A 1 208 ? -8.477 1.989 -3.998 1.00 96.25 208 ASN A N 1
ATOM 1715 C CA . ASN A 1 208 ? -8.455 3.371 -3.556 1.00 96.25 208 ASN A CA 1
ATOM 1716 C C . ASN A 1 208 ? -7.053 3.776 -3.089 1.00 96.25 208 ASN A C 1
ATOM 1718 O O . ASN A 1 208 ? -6.647 3.445 -1.980 1.00 96.25 208 ASN A O 1
ATOM 1722 N N . PHE A 1 209 ? -6.340 4.527 -3.926 1.00 96.88 209 PHE A N 1
ATOM 1723 C CA . PHE A 1 209 ? -5.083 5.180 -3.562 1.00 96.88 209 PHE A CA 1
ATOM 1724 C C . PHE A 1 209 ? -5.385 6.610 -3.127 1.00 96.88 209 PHE A C 1
ATOM 1726 O O . PHE A 1 209 ? -5.634 7.498 -3.952 1.00 96.88 209 PHE A O 1
ATOM 1733 N N . TRP A 1 210 ? -5.425 6.809 -1.816 1.00 93.75 210 TRP A N 1
ATOM 1734 C CA . TRP A 1 210 ? -5.851 8.049 -1.197 1.00 93.75 210 TRP A CA 1
ATOM 1735 C C . TRP A 1 210 ? -4.643 8.877 -0.776 1.00 93.75 210 TRP A C 1
ATOM 1737 O O . TRP A 1 210 ? -3.986 8.578 0.215 1.00 93.75 210 TRP A O 1
ATOM 1747 N N . ILE A 1 211 ? -4.388 9.956 -1.516 1.00 90.94 211 ILE A N 1
ATOM 1748 C CA . ILE A 1 211 ? -3.465 11.009 -1.088 1.00 90.94 211 ILE A CA 1
ATOM 1749 C C . ILE A 1 211 ? -4.144 11.765 0.049 1.00 90.94 211 ILE A C 1
ATOM 1751 O O . ILE A 1 211 ? -5.112 12.501 -0.182 1.00 90.94 211 ILE A O 1
ATOM 1755 N N . TYR A 1 212 ? -3.677 11.542 1.272 1.00 86.75 212 TYR A N 1
ATOM 1756 C CA . TYR A 1 212 ? -4.195 12.251 2.425 1.00 86.75 212 TYR A CA 1
ATOM 1757 C C . TYR A 1 212 ? -3.845 13.728 2.308 1.00 86.75 212 TYR A C 1
ATOM 1759 O O . TYR A 1 212 ? -2.697 14.095 2.071 1.00 86.75 212 TYR A O 1
ATOM 1767 N N . LYS A 1 213 ? -4.855 14.578 2.482 1.00 82.56 213 LYS A N 1
ATOM 1768 C CA . LYS A 1 213 ? -4.659 16.005 2.704 1.00 82.56 213 LYS A CA 1
ATOM 1769 C C . LYS A 1 213 ? -5.106 16.300 4.130 1.00 82.56 213 LYS A C 1
ATOM 1771 O O . LYS A 1 213 ? -6.229 15.911 4.464 1.00 82.56 213 LYS A O 1
ATOM 1776 N N . PRO A 1 214 ? -4.277 16.971 4.942 1.00 78.31 214 PRO A N 1
ATOM 1777 C CA . PRO A 1 214 ? -4.662 17.386 6.282 1.00 78.31 214 PRO A CA 1
ATOM 1778 C C . PRO A 1 214 ? -6.000 18.140 6.292 1.00 78.31 214 PRO A C 1
ATOM 1780 O O . PRO A 1 214 ? -6.177 19.123 5.575 1.00 78.31 214 PRO A O 1
ATOM 1783 N N . GLN A 1 215 ? -6.941 17.661 7.101 1.00 75.88 215 GLN A N 1
ATOM 1784 C CA . GLN A 1 215 ? -8.309 18.158 7.253 1.00 75.88 215 GLN A CA 1
ATOM 1785 C C . GLN A 1 215 ? -8.482 19.013 8.515 1.00 75.88 215 GLN A C 1
ATOM 1787 O O . GLN A 1 215 ? -9.299 19.929 8.505 1.00 75.88 215 GLN A O 1
ATOM 1792 N N . HIS A 1 216 ? -7.716 18.750 9.580 1.00 74.56 216 HIS A N 1
ATOM 1793 C CA . HIS A 1 216 ? -7.823 19.468 10.858 1.00 74.56 216 HIS A CA 1
ATOM 1794 C C . HIS A 1 216 ? -6.449 19.958 11.354 1.00 74.56 216 HIS A C 1
ATOM 1796 O O . HIS A 1 216 ? -5.426 19.386 10.968 1.00 74.56 216 HIS A O 1
ATOM 1802 N N . PRO A 1 217 ? -6.373 20.999 12.207 1.00 72.56 217 PRO A N 1
ATOM 1803 C CA . PRO A 1 217 ? -5.138 21.351 12.915 1.00 72.56 217 PRO A CA 1
ATOM 1804 C C . PRO A 1 217 ? -4.520 20.184 13.700 1.00 72.56 217 PRO A C 1
ATOM 1806 O O . PRO A 1 217 ? -3.299 20.062 13.744 1.00 72.56 217 PRO A O 1
ATOM 1809 N N . ASP A 1 218 ? -5.356 19.290 14.238 1.00 72.25 218 ASP A N 1
ATOM 1810 C CA . ASP A 1 218 ? -4.919 18.087 14.969 1.00 72.25 218 ASP A CA 1
ATOM 1811 C C . ASP A 1 218 ? -4.229 17.037 14.087 1.00 72.25 218 ASP A C 1
ATOM 1813 O O . ASP A 1 218 ? -3.644 16.086 14.605 1.00 72.25 218 ASP A O 1
ATOM 1817 N N . ASP A 1 219 ? -4.251 17.216 12.764 1.00 76.19 219 ASP A N 1
ATOM 1818 C CA . ASP A 1 219 ? -3.503 16.362 11.846 1.00 76.19 219 ASP A CA 1
ATOM 1819 C C . ASP A 1 219 ? -2.000 16.684 11.874 1.00 76.19 219 ASP A C 1
ATOM 1821 O O . ASP A 1 219 ? -1.212 15.891 11.373 1.00 76.19 219 ASP A O 1
ATOM 1825 N N . LYS A 1 220 ? -1.578 17.809 12.479 1.00 81.69 220 LYS A N 1
ATOM 1826 C CA . LYS A 1 220 ? -0.158 18.167 12.634 1.00 81.69 220 LYS A CA 1
ATOM 1827 C C . LYS A 1 220 ? 0.584 17.112 13.448 1.00 81.69 220 LYS A C 1
ATOM 1829 O O . LYS A 1 220 ? 0.133 16.781 14.545 1.00 81.69 220 LYS A O 1
ATOM 1834 N N . ALA A 1 221 ? 1.718 16.621 12.944 1.00 81.75 221 ALA A N 1
ATOM 1835 C CA . ALA A 1 221 ? 2.463 15.531 13.566 1.00 81.75 221 ALA A CA 1
ATOM 1836 C C . ALA A 1 221 ? 2.737 15.796 15.059 1.00 81.75 221 ALA A C 1
ATOM 1838 O O . ALA A 1 221 ? 3.148 16.906 15.411 1.00 81.75 221 ALA A O 1
ATOM 1839 N N . PRO A 1 222 ? 2.517 14.796 15.931 1.00 83.88 222 PRO A N 1
ATOM 1840 C CA . PRO A 1 222 ? 2.762 14.948 17.357 1.00 83.88 222 PRO A CA 1
ATOM 1841 C C . PRO A 1 222 ? 4.256 15.132 17.628 1.00 83.88 222 PRO A C 1
ATOM 1843 O O . PRO A 1 222 ? 5.106 14.561 16.939 1.00 83.88 222 PRO A O 1
ATOM 1846 N N . THR A 1 223 ? 4.573 15.907 18.661 1.00 87.25 223 THR A N 1
ATOM 1847 C CA . THR A 1 223 ? 5.950 16.079 19.145 1.00 87.25 223 THR A CA 1
ATOM 1848 C C . THR A 1 223 ? 6.188 15.293 20.432 1.00 87.25 223 THR A C 1
ATOM 1850 O O . THR A 1 223 ? 5.269 15.069 21.230 1.00 87.25 223 THR A O 1
ATOM 1853 N N . ARG A 1 224 ? 7.437 14.870 20.657 1.00 77.88 224 ARG A N 1
ATOM 1854 C CA . ARG A 1 224 ? 7.860 14.156 21.871 1.00 77.88 224 ARG A CA 1
ATOM 1855 C C . ARG A 1 224 ? 7.684 15.068 23.097 1.00 77.88 224 ARG A C 1
ATOM 1857 O O . ARG A 1 224 ? 8.560 15.859 23.422 1.00 77.88 224 ARG A O 1
ATOM 1864 N N . GLY A 1 225 ? 6.530 14.975 23.763 1.00 66.00 225 GLY A N 1
ATOM 1865 C CA . GLY A 1 225 ? 6.191 15.767 24.956 1.00 66.00 225 GLY A CA 1
ATOM 1866 C C . GLY A 1 225 ? 4.715 16.166 25.073 1.00 66.00 225 GLY A C 1
ATOM 1867 O O . GLY A 1 225 ? 4.205 16.277 26.188 1.00 66.00 225 GLY A O 1
ATOM 1868 N N . GLU A 1 226 ? 3.991 16.294 23.957 1.00 63.56 226 GLU A N 1
ATOM 1869 C CA . GLU A 1 226 ? 2.570 16.695 23.964 1.00 63.56 226 GLU A CA 1
ATOM 1870 C C . GLU A 1 226 ? 1.647 15.656 24.622 1.00 63.56 226 GLU A C 1
ATOM 1872 O O . GLU A 1 226 ? 0.673 16.013 25.289 1.00 63.56 226 GLU A O 1
ATOM 1877 N N . LEU A 1 227 ? 1.957 14.361 24.484 1.00 52.62 227 LEU A N 1
ATOM 1878 C CA . LEU A 1 227 ? 1.146 13.283 25.061 1.00 52.62 227 LEU A CA 1
ATOM 1879 C C . LEU A 1 227 ? 1.193 13.272 26.598 1.00 52.62 227 LEU A C 1
ATOM 1881 O O . LEU A 1 227 ? 0.157 13.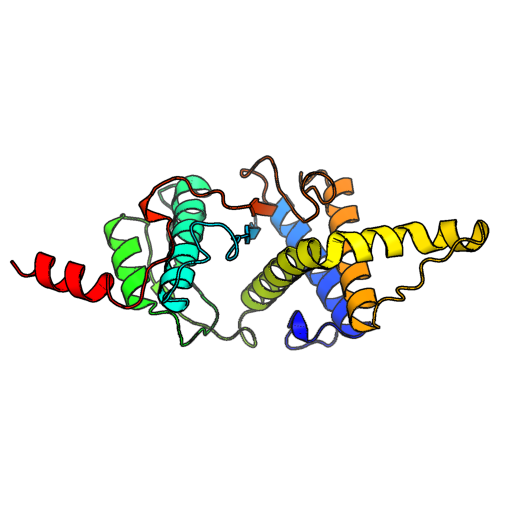057 27.226 1.00 52.62 227 LEU A O 1
ATOM 1885 N N . ARG A 1 228 ? 2.342 13.614 27.207 1.00 44.31 228 ARG A N 1
ATOM 1886 C CA . ARG A 1 228 ? 2.501 13.680 28.675 1.00 44.31 228 ARG A CA 1
ATOM 1887 C C . ARG A 1 228 ? 1.592 14.731 29.322 1.00 44.31 228 ARG A C 1
ATOM 1889 O O . ARG A 1 228 ? 1.089 14.496 30.419 1.00 44.31 228 ARG A O 1
ATOM 1896 N N . GLN A 1 229 ? 1.336 15.852 28.644 1.00 40.09 229 GLN A N 1
ATOM 1897 C CA . GLN A 1 229 ? 0.470 16.924 29.157 1.00 40.09 229 GLN A CA 1
ATOM 1898 C C . GLN A 1 229 ? -1.033 16.626 29.011 1.00 40.09 229 GLN A C 1
ATOM 1900 O O . GLN A 1 229 ? -1.844 17.149 29.776 1.00 40.09 229 GLN A O 1
ATOM 1905 N N . LYS A 1 230 ? -1.438 15.780 28.052 1.00 47.47 230 LYS A N 1
ATOM 1906 C CA . LYS A 1 230 ? -2.848 15.373 27.895 1.00 47.47 230 LYS A CA 1
ATOM 1907 C C . LYS A 1 230 ? -3.246 14.264 28.876 1.00 47.47 230 LYS A C 1
ATOM 1909 O O . LYS A 1 230 ? -4.389 14.245 29.329 1.00 47.47 230 LYS A O 1
ATOM 1914 N N . SER A 1 231 ? -2.317 13.384 29.254 1.00 39.28 231 SER A N 1
ATOM 1915 C CA . SER A 1 231 ? -2.539 12.355 30.282 1.00 39.28 231 SER A CA 1
ATOM 1916 C C . SER A 1 231 ? -2.641 12.913 31.707 1.00 39.28 231 SER A C 1
ATOM 1918 O O . SER A 1 231 ? -3.359 12.336 32.519 1.00 39.28 231 SER A O 1
ATOM 1920 N N . SER A 1 232 ? -1.992 14.044 32.016 1.00 37.88 232 SER A N 1
ATOM 1921 C CA . SER A 1 232 ? -2.132 14.705 33.323 1.00 37.88 232 SER A CA 1
ATOM 1922 C C . SER A 1 232 ? -3.459 15.458 33.467 1.00 37.88 232 SER A C 1
ATOM 1924 O O . SER A 1 232 ? -4.065 15.401 34.529 1.00 37.88 232 SER A O 1
ATOM 1926 N N . LYS A 1 233 ? -3.974 16.068 32.389 1.00 38.91 233 LYS A N 1
ATOM 1927 C CA . LYS A 1 233 ? -5.274 16.774 32.386 1.00 38.91 233 LYS A CA 1
ATOM 1928 C C . LYS A 1 233 ? -6.513 15.871 32.417 1.00 38.91 233 LYS A C 1
ATOM 1930 O O . LYS A 1 233 ? -7.596 16.362 32.694 1.00 38.91 233 LYS A O 1
ATOM 1935 N N . LYS A 1 234 ? -6.389 14.574 32.114 1.00 39.81 234 LYS A N 1
ATOM 1936 C CA . LYS A 1 234 ? -7.498 13.600 32.224 1.00 39.81 234 LYS A CA 1
ATOM 1937 C C . LYS A 1 234 ? -7.639 12.975 33.618 1.00 39.81 234 LYS A C 1
ATOM 1939 O O . LYS A 1 234 ? -8.556 12.191 33.827 1.00 39.81 234 LYS A O 1
ATOM 1944 N N . ARG A 1 235 ? -6.724 13.283 34.542 1.00 40.50 235 ARG A N 1
ATOM 1945 C CA . ARG A 1 235 ? -6.761 12.843 35.948 1.00 40.50 235 ARG A CA 1
ATOM 1946 C C . ARG A 1 235 ? -7.013 14.012 36.914 1.00 40.50 235 ARG A C 1
ATOM 1948 O O . ARG A 1 235 ? -6.688 13.894 38.090 1.00 40.50 235 ARG A O 1
ATOM 1955 N N . SER A 1 236 ? -7.517 15.137 36.402 1.00 35.12 236 SER A N 1
ATOM 1956 C CA . SER A 1 236 ? -7.864 16.350 37.157 1.00 35.12 236 SER A CA 1
ATOM 1957 C C . SER A 1 236 ? -9.366 16.565 37.135 1.00 35.12 236 SER A C 1
ATOM 1959 O O . SER A 1 236 ? -9.932 16.411 36.029 1.00 35.12 236 SER A O 1
#

Radius of gyration: 19.91 Å; Cα contacts (8 Å, |Δi|>4): 279; chains: 1; bounding box: 45×42×70 Å

Mean predicted aligned error: 7.89 Å

pLDDT: mean 84.47, std 14.67, range [35.12, 98.56]

Sequence (236 aa):
MKSEVGEFKWNKLKGARERFAACNMCRIAIEKARAGKLRVDVLIWDIQDSRHNVLGRDDIANLQRMYYHLFINVLRRRWPNNAVWRLYPDEHTAVDWQTLEDFLEKKEFGLEEIVPATSAERPLLQLADLFAGMAVFSREKFQDYQAWLEAPQSRLSGDTLDVDPSRSEKERFNVLRYFDKICKARKLGVSLEKTQGLWTPKPKNPLNFWIYKPQHPDDKAPTRGELRQKSSKKRS

Solvent-accessible surface area (backbone atoms only — not comparable to full-atom values): 13700 Å² total; per-residue (Å²): 136,86,58,93,67,82,62,68,53,52,92,70,38,50,43,71,63,49,33,52,39,50,45,50,49,51,51,52,50,51,54,34,23,75,69,71,74,39,72,49,78,40,81,42,74,73,62,74,42,86,52,40,58,45,88,60,54,29,67,54,63,34,50,50,51,52,50,50,55,48,48,54,48,45,61,62,72,70,42,64,81,85,47,75,40,75,43,67,46,65,74,52,88,77,56,67,58,64,66,51,46,63,57,46,56,80,64,67,56,43,68,76,48,78,48,70,38,57,46,78,83,32,69,66,48,29,49,49,42,43,53,49,45,49,42,53,47,35,40,82,40,32,67,64,47,52,52,61,70,45,43,81,60,34,71,78,68,76,64,76,84,88,74,80,69,51,67,37,50,52,33,50,48,51,39,51,51,52,50,52,53,51,30,56,79,68,66,46,56,55,42,45,73,94,69,49,15,58,31,22,88,54,71,84,36,43,50,20,30,40,74,63,68,86,86,52,82,85,62,39,48,45,42,77,61,62,66,65,61,56,62,55,60,73,76,106

Secondary structure (DSSP, 8-state):
-----SS--GGG--SHHHHHHHHHHHHHHHHHHHTTS--EEEEE--SSSTTTS-TTB-HHHHHHHHHHHHHHHHHHHTS-TT--EEE--B--TTS-HHHHHHHHHTTT--EEEE--B-TTT-HHHHHHHHHHHHHHHHHHTHHHHHHHHHHHHHHHHT--------HHHHHHHHH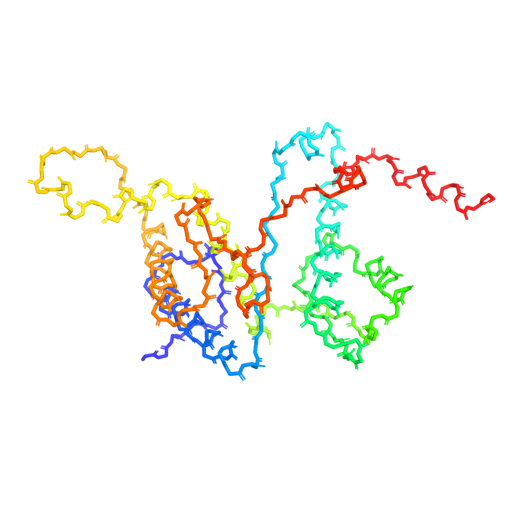HHHHHHHHHHTT---BSTTTTS-B-SSTTSSEEEEE----SGGGSPPBTTHHHHHHHHTT-